Protein AF-A0A0S8K4R7-F1 (afdb_monomer_lite)

Radius of gyration: 30.57 Å; chains: 1; bounding box: 64×30×78 Å

Structure (mmCIF, N/CA/C/O backbone):
data_AF-A0A0S8K4R7-F1
#
_entry.id   AF-A0A0S8K4R7-F1
#
loop_
_atom_site.group_PDB
_atom_site.id
_atom_site.type_symbol
_atom_site.label_atom_id
_atom_site.label_alt_id
_atom_site.label_comp_id
_atom_site.label_asym_id
_atom_site.label_entity_id
_atom_site.label_seq_id
_atom_site.pdbx_PDB_ins_code
_atom_site.Cartn_x
_atom_site.Cartn_y
_atom_site.Cartn_z
_atom_site.occupancy
_atom_site.B_iso_or_equiv
_atom_site.auth_seq_id
_atom_site.auth_comp_id
_atom_site.auth_asym_id
_atom_site.auth_atom_id
_atom_site.pdbx_PDB_model_num
ATOM 1 N N . MET A 1 1 ? -12.642 -9.166 5.290 1.00 58.50 1 MET A N 1
ATOM 2 C CA . MET A 1 1 ? -13.685 -8.140 5.512 1.00 58.50 1 MET A CA 1
ATOM 3 C C . MET A 1 1 ? -13.725 -7.203 4.311 1.00 58.50 1 MET A C 1
ATOM 5 O O . MET A 1 1 ? -12.662 -6.711 3.931 1.00 58.50 1 MET A O 1
ATOM 9 N N . LYS A 1 2 ? -14.900 -7.036 3.681 1.00 69.56 2 LYS A N 1
ATOM 10 C CA . LYS A 1 2 ? -15.126 -6.066 2.588 1.00 69.56 2 LYS A CA 1
ATOM 11 C C . LYS A 1 2 ? -14.901 -4.632 3.101 1.00 69.56 2 LYS A C 1
ATOM 13 O O . LYS A 1 2 ? -14.938 -4.422 4.313 1.00 69.56 2 LYS A O 1
ATOM 18 N N . ASN A 1 3 ? -14.605 -3.683 2.209 1.00 74.31 3 ASN A N 1
ATOM 19 C CA . ASN A 1 3 ? -14.228 -2.317 2.600 1.00 74.31 3 ASN A CA 1
ATOM 20 C C . ASN A 1 3 ? -15.364 -1.598 3.351 1.00 74.31 3 ASN A C 1
ATOM 22 O O . ASN A 1 3 ? -15.117 -1.026 4.401 1.00 74.31 3 ASN A O 1
ATOM 26 N N . GLU A 1 4 ? -16.607 -1.762 2.896 1.00 77.12 4 GLU A N 1
ATOM 27 C CA . GLU A 1 4 ? -17.819 -1.212 3.530 1.00 77.12 4 GLU A CA 1
ATOM 28 C C . GLU A 1 4 ? -17.962 -1.650 4.991 1.00 77.12 4 GLU A C 1
ATOM 30 O O . GLU A 1 4 ? -18.054 -0.819 5.888 1.00 77.12 4 GLU A O 1
ATOM 35 N N . LYS A 1 5 ? -17.840 -2.959 5.254 1.00 82.62 5 LYS A N 1
ATOM 36 C CA . LYS A 1 5 ? -17.889 -3.499 6.621 1.00 82.62 5 LYS A CA 1
ATOM 37 C C . LYS A 1 5 ? -16.790 -2.926 7.515 1.00 82.62 5 LYS A C 1
ATOM 39 O O . LYS A 1 5 ? -17.000 -2.768 8.709 1.00 82.62 5 LYS A O 1
ATOM 44 N N . ARG A 1 6 ? -15.604 -2.631 6.968 1.00 82.94 6 ARG A N 1
ATOM 45 C CA . ARG A 1 6 ? -14.532 -1.980 7.738 1.00 82.94 6 ARG A CA 1
ATOM 46 C C . ARG A 1 6 ? -14.946 -0.572 8.147 1.00 82.94 6 ARG A C 1
ATOM 48 O O . ARG A 1 6 ? -14.816 -0.245 9.321 1.00 82.94 6 ARG A O 1
ATOM 55 N N . THR A 1 7 ? -15.406 0.226 7.192 1.00 85.44 7 THR A N 1
ATOM 56 C CA . THR A 1 7 ? -15.828 1.608 7.434 1.00 85.44 7 THR A CA 1
ATOM 57 C C . THR A 1 7 ? -16.952 1.654 8.460 1.00 85.44 7 THR A C 1
ATOM 59 O O . THR A 1 7 ? -16.855 2.402 9.426 1.00 85.44 7 THR A O 1
ATOM 62 N N . ALA A 1 8 ? -17.942 0.769 8.332 1.00 88.44 8 ALA A N 1
ATOM 63 C CA . ALA A 1 8 ? -19.036 0.658 9.286 1.00 88.44 8 ALA A CA 1
ATOM 64 C C . ALA A 1 8 ? -18.533 0.346 10.713 1.00 88.44 8 ALA A C 1
ATOM 66 O O . ALA A 1 8 ? -18.974 0.975 11.669 1.00 88.44 8 ALA A O 1
ATOM 67 N N . TRP A 1 9 ? -17.544 -0.546 10.873 1.00 90.38 9 TRP A N 1
ATOM 68 C CA . TRP A 1 9 ? -16.934 -0.810 12.187 1.00 90.38 9 TRP A CA 1
ATOM 69 C C . TRP A 1 9 ? -16.162 0.377 12.761 1.00 90.38 9 TRP A C 1
ATOM 71 O O . TRP A 1 9 ? -16.177 0.578 13.972 1.00 90.38 9 TRP A O 1
ATOM 81 N N . ILE A 1 10 ? -15.475 1.150 11.921 1.00 90.19 10 ILE A N 1
ATOM 82 C CA . ILE A 1 10 ? -14.749 2.343 12.373 1.00 90.19 10 ILE A CA 1
ATOM 83 C C . ILE A 1 10 ? -15.736 3.404 12.867 1.00 90.19 10 ILE A C 1
ATOM 85 O O . ILE A 1 10 ? -15.532 3.938 13.955 1.00 90.19 10 ILE A O 1
ATOM 89 N N . LEU A 1 11 ? -16.813 3.656 12.118 1.00 90.94 11 LEU A N 1
ATOM 90 C CA . LEU A 1 11 ? -17.877 4.583 12.517 1.00 90.94 11 LEU A CA 1
ATOM 91 C C . LEU A 1 11 ? -18.528 4.143 13.833 1.00 90.94 11 LEU A C 1
ATOM 93 O O . LEU A 1 11 ? -18.619 4.927 14.771 1.00 90.94 11 LEU A O 1
ATOM 97 N N . HIS A 1 12 ? -18.851 2.854 13.953 1.00 92.81 12 HIS A N 1
ATOM 98 C CA . HIS A 1 12 ? -19.391 2.270 15.182 1.00 92.81 12 HIS A CA 1
ATOM 99 C C . HIS A 1 12 ? -18.481 2.498 16.397 1.00 92.81 12 HIS A C 1
ATOM 101 O O . HIS A 1 12 ? -18.933 2.840 17.486 1.00 92.81 12 HIS A O 1
ATOM 107 N N . PHE A 1 13 ? -17.166 2.343 16.228 1.00 94.62 13 PHE A N 1
ATOM 108 C CA . PHE A 1 13 ? -16.211 2.629 17.299 1.00 94.62 13 PHE A CA 1
ATOM 109 C C . PHE A 1 13 ? -16.124 4.114 17.650 1.00 94.62 13 PHE A C 1
ATOM 111 O O . PHE A 1 13 ? -15.908 4.443 18.815 1.00 94.62 13 PHE A O 1
ATOM 118 N N . GLN A 1 14 ? -16.284 5.001 16.669 1.00 94.12 14 GLN A N 1
ATOM 119 C CA . GLN A 1 14 ? -16.294 6.445 16.890 1.00 94.12 14 GLN A CA 1
ATOM 120 C C . GLN A 1 14 ? -17.544 6.895 17.652 1.00 94.12 14 GLN A C 1
ATOM 122 O O . GLN A 1 14 ? -17.427 7.745 18.529 1.00 94.12 14 GLN A O 1
ATOM 127 N N . GLU A 1 15 ? -18.707 6.298 17.387 1.00 95.12 15 GLU A N 1
ATOM 128 C CA . GLU A 1 15 ? -19.935 6.563 18.148 1.00 95.12 15 GLU A CA 1
ATOM 129 C C . GLU A 1 15 ? -19.795 6.143 19.614 1.00 95.12 15 GLU A C 1
ATOM 131 O O . GLU A 1 15 ? -20.140 6.907 20.516 1.00 95.12 15 GLU A O 1
ATOM 136 N N . ILE A 1 16 ? -19.211 4.965 19.866 1.00 94.88 16 ILE A N 1
ATOM 137 C CA . ILE A 1 16 ? -18.909 4.513 21.231 1.00 94.88 16 ILE A CA 1
ATOM 138 C C . ILE A 1 16 ? -17.915 5.462 21.907 1.00 94.88 16 ILE A C 1
ATOM 140 O O . ILE A 1 16 ? -18.141 5.851 23.049 1.00 94.88 16 ILE A O 1
ATOM 144 N N . ASN A 1 17 ? -16.833 5.849 21.218 1.00 96.00 17 ASN A N 1
ATOM 145 C CA . ASN A 1 17 ? -15.874 6.829 21.737 1.00 96.00 17 ASN A CA 1
ATOM 146 C C . ASN A 1 17 ? -16.576 8.134 22.120 1.00 96.00 17 ASN A C 1
ATOM 148 O O . ASN A 1 17 ? -16.392 8.613 23.230 1.00 96.00 17 ASN A O 1
ATOM 152 N N . LYS A 1 18 ? -17.423 8.667 21.234 1.00 96.50 18 LYS A N 1
ATOM 153 C CA . LYS A 1 18 ? -18.146 9.914 21.477 1.00 96.50 18 LYS A CA 1
ATOM 154 C C . LYS A 1 18 ? -19.009 9.830 22.736 1.00 96.50 18 LYS A C 1
ATOM 156 O O . LYS A 1 18 ? -18.879 10.683 23.603 1.00 96.50 18 LYS A O 1
ATOM 161 N N . LEU A 1 19 ? -19.819 8.777 22.888 1.00 96.56 19 LEU A N 1
ATOM 162 C CA . LEU A 1 19 ? -20.630 8.597 24.097 1.00 96.56 19 LEU A CA 1
ATOM 163 C C . LEU A 1 19 ? -19.759 8.522 25.362 1.00 96.56 19 LEU A C 1
ATOM 165 O O . LEU A 1 19 ? -20.102 9.103 26.390 1.00 96.56 19 LEU A O 1
ATOM 169 N N . MET A 1 20 ? -18.651 7.779 25.299 1.00 95.94 20 MET A N 1
ATOM 170 C CA . MET A 1 20 ? -17.739 7.635 26.432 1.00 95.94 20 MET A CA 1
ATOM 171 C C . MET A 1 20 ? -17.085 8.977 26.791 1.00 95.94 20 MET A C 1
ATOM 173 O O . MET A 1 20 ? -17.004 9.301 27.972 1.00 95.94 20 MET A O 1
ATOM 177 N N . GLU A 1 21 ? -16.671 9.785 25.815 1.00 96.75 21 GLU A N 1
ATOM 178 C CA . GLU A 1 21 ? -16.129 11.131 26.052 1.00 96.75 21 GLU A CA 1
ATOM 179 C C . GLU A 1 21 ? -17.190 12.086 26.618 1.00 96.75 21 GLU A C 1
ATOM 181 O O . GLU A 1 21 ? -16.942 12.731 27.636 1.00 96.75 21 GLU A O 1
ATOM 186 N N . ASP A 1 22 ? -18.396 12.105 26.042 1.00 97.00 22 ASP A N 1
ATOM 187 C CA . ASP A 1 22 ? -19.513 12.957 26.480 1.00 97.00 22 ASP A CA 1
ATOM 188 C C . ASP A 1 22 ? -19.945 12.662 27.929 1.00 97.00 22 ASP A C 1
ATOM 190 O O . ASP A 1 22 ? -20.519 13.508 28.613 1.00 97.00 22 ASP A O 1
ATOM 194 N N . GLN A 1 23 ? -19.691 11.441 28.406 1.00 95.75 23 GLN A N 1
ATOM 195 C CA . GLN A 1 23 ? -20.092 10.955 29.726 1.00 95.75 23 GLN A CA 1
ATOM 196 C C . GLN A 1 23 ? -18.889 10.606 30.616 1.00 95.75 23 GLN A C 1
ATOM 198 O O . GLN A 1 23 ? -19.023 9.812 31.550 1.00 95.75 23 GLN A O 1
ATOM 203 N N . LEU A 1 24 ? -17.722 11.204 30.348 1.00 95.00 24 LEU A N 1
ATOM 204 C CA . LEU A 1 24 ? -16.447 10.914 31.017 1.00 95.00 24 LEU A CA 1
ATOM 205 C C . LEU A 1 24 ? -16.552 10.900 32.548 1.00 95.00 24 LEU A C 1
ATOM 207 O O . LEU A 1 24 ? -16.048 9.986 33.203 1.00 95.00 24 LEU A O 1
ATOM 211 N N . GLU A 1 25 ? -17.249 11.879 33.124 1.00 96.44 25 GLU A N 1
ATOM 212 C CA . GLU A 1 25 ? -17.420 12.024 34.575 1.00 96.44 25 GLU A CA 1
ATOM 213 C C . GLU A 1 25 ? -18.056 10.794 35.239 1.00 96.44 25 GLU A C 1
ATOM 215 O O . GLU A 1 25 ? -17.749 10.494 36.391 1.00 96.44 25 GLU A O 1
ATOM 220 N N . LYS A 1 26 ? -18.888 10.039 34.508 1.00 93.94 26 LYS A N 1
ATOM 221 C CA . LYS A 1 26 ? -19.606 8.873 35.044 1.00 93.94 26 LYS A CA 1
ATOM 222 C C . LYS A 1 26 ? -18.714 7.654 35.240 1.00 93.94 26 LYS A C 1
ATOM 224 O O . LYS A 1 26 ? -19.017 6.815 36.082 1.00 93.94 26 LYS A O 1
ATOM 229 N N . TRP A 1 27 ? -17.635 7.527 34.467 1.00 94.56 27 TRP A N 1
ATOM 230 C CA . TRP A 1 27 ? -16.837 6.298 34.434 1.00 94.56 27 TRP A CA 1
ATOM 231 C C . TRP A 1 27 ? -15.341 6.501 34.665 1.00 94.56 27 TRP A C 1
ATOM 233 O O . TRP A 1 27 ? -14.658 5.527 34.986 1.00 94.56 27 TRP A O 1
ATOM 243 N N . LYS A 1 28 ? -14.810 7.728 34.556 1.00 93.94 28 LYS A N 1
ATOM 244 C CA . LYS A 1 28 ? -13.362 8.005 34.648 1.00 93.94 28 LYS A CA 1
ATOM 245 C C . LYS A 1 28 ? -12.705 7.543 35.952 1.00 93.94 28 LYS A C 1
ATOM 247 O O . LYS A 1 28 ? -11.505 7.271 35.966 1.00 93.94 28 LYS A O 1
ATOM 252 N N . SER A 1 29 ? -13.472 7.468 37.041 1.00 93.88 29 SER A N 1
ATOM 253 C CA . SER A 1 29 ? -13.008 7.003 38.353 1.00 93.88 29 SER A CA 1
ATOM 254 C C . SER A 1 29 ? -12.874 5.478 38.432 1.00 93.88 29 SER A C 1
ATOM 256 O O . SER A 1 29 ? -12.132 4.974 39.273 1.00 93.88 29 SER A O 1
ATOM 258 N N . ILE A 1 30 ? -13.532 4.728 37.540 1.00 95.19 30 ILE A N 1
ATOM 259 C CA . ILE A 1 30 ? -13.490 3.265 37.517 1.00 95.19 30 ILE A CA 1
ATOM 260 C C . ILE A 1 30 ? -12.241 2.810 36.756 1.00 95.19 30 ILE A C 1
ATOM 262 O O . ILE A 1 30 ? -12.198 2.795 35.523 1.00 95.19 30 ILE A O 1
ATOM 266 N N . THR A 1 31 ? -11.212 2.403 37.502 1.00 95.69 31 THR A N 1
ATOM 267 C CA . THR A 1 31 ? -9.873 2.093 36.972 1.00 95.69 31 THR A CA 1
ATOM 268 C C . THR A 1 31 ? -9.877 1.070 35.833 1.00 95.69 31 THR A C 1
ATOM 270 O O . THR A 1 31 ? -9.201 1.274 34.826 1.00 95.69 31 THR A O 1
ATOM 273 N N . GLU A 1 32 ? -10.640 -0.018 35.954 1.00 95.06 32 GLU A N 1
ATOM 274 C CA . GLU A 1 32 ? -10.673 -1.074 34.930 1.00 95.06 32 GLU A CA 1
ATOM 275 C C . GLU A 1 32 ? -11.384 -0.638 33.639 1.00 95.06 32 GLU A C 1
ATOM 277 O O . GLU A 1 32 ? -10.985 -1.049 32.543 1.00 95.06 32 GLU A O 1
ATOM 282 N N . ILE A 1 33 ? -12.380 0.253 33.740 1.00 94.81 33 ILE A N 1
ATOM 283 C CA . ILE A 1 33 ? -13.017 0.860 32.563 1.00 94.81 33 ILE A CA 1
ATOM 284 C C . ILE A 1 33 ? -12.026 1.777 31.871 1.00 94.81 33 ILE A C 1
ATOM 286 O O . ILE A 1 33 ? -11.832 1.646 30.666 1.00 94.81 33 ILE A O 1
ATOM 290 N N . ARG A 1 34 ? -11.336 2.632 32.633 1.00 95.56 34 ARG A N 1
ATOM 291 C CA . ARG A 1 34 ? -10.318 3.534 32.093 1.00 95.56 34 ARG A CA 1
ATOM 292 C C . ARG A 1 34 ? -9.223 2.783 31.339 1.00 95.56 34 ARG A C 1
ATOM 294 O O . ARG A 1 34 ? -8.980 3.091 30.181 1.00 95.56 34 ARG A O 1
ATOM 301 N N . LYS A 1 35 ? -8.632 1.743 31.939 1.00 95.75 35 LYS A N 1
ATOM 302 C CA . LYS A 1 35 ? -7.608 0.914 31.274 1.00 95.75 35 LYS A CA 1
ATOM 303 C C . LYS A 1 35 ? -8.113 0.302 29.963 1.00 95.75 35 LYS A C 1
ATOM 305 O O . LYS A 1 35 ? -7.424 0.359 28.948 1.00 95.75 35 LYS A O 1
ATOM 310 N N . THR A 1 36 ? -9.311 -0.287 29.987 1.00 95.31 36 THR A N 1
ATOM 311 C CA . THR A 1 36 ? -9.908 -0.930 28.804 1.00 95.31 36 THR A CA 1
ATOM 312 C C . THR A 1 36 ? -10.211 0.096 27.711 1.00 95.31 36 THR A C 1
ATOM 314 O O . THR A 1 36 ? -9.956 -0.151 26.532 1.00 95.31 36 THR A O 1
ATOM 317 N N . TYR A 1 37 ? -10.727 1.260 28.103 1.00 95.69 37 TYR A N 1
ATOM 318 C CA . TYR A 1 37 ? -11.020 2.366 27.205 1.00 95.69 37 TYR A CA 1
ATOM 319 C C . TYR A 1 37 ? -9.748 2.943 26.574 1.00 95.69 37 TYR A C 1
ATOM 321 O O . TYR A 1 37 ? -9.689 3.101 25.359 1.00 95.69 37 TYR A O 1
ATOM 329 N N . ASP A 1 38 ? -8.689 3.158 27.354 1.00 95.81 38 ASP A N 1
ATOM 330 C CA . ASP A 1 38 ? -7.407 3.657 26.847 1.00 95.81 38 ASP A CA 1
ATOM 331 C C . ASP A 1 38 ? -6.822 2.726 25.768 1.00 95.81 38 ASP A C 1
ATOM 333 O O . ASP A 1 38 ? -6.317 3.188 24.739 1.00 95.81 38 ASP A O 1
ATOM 337 N N . GLU A 1 39 ? -6.931 1.404 25.949 1.00 96.00 39 GLU A N 1
ATOM 338 C CA . GLU A 1 39 ? -6.515 0.425 24.938 1.00 96.00 39 GLU A CA 1
ATOM 339 C C . GLU A 1 39 ? -7.394 0.481 23.677 1.00 96.00 39 GLU A C 1
ATOM 341 O O . GLU A 1 39 ? -6.878 0.482 22.552 1.00 96.00 39 GLU A O 1
ATOM 346 N N . PHE A 1 40 ? -8.712 0.600 23.854 1.00 95.94 40 PHE A N 1
ATOM 347 C CA . PHE A 1 40 ? -9.666 0.780 22.761 1.00 95.94 40 PHE A CA 1
ATOM 348 C C . PHE A 1 40 ? -9.349 2.036 21.926 1.00 95.94 40 PHE A C 1
ATOM 350 O O . PHE A 1 40 ? -9.284 1.962 20.692 1.00 95.94 40 PHE A O 1
ATOM 357 N N . ILE A 1 41 ? -9.051 3.161 22.584 1.00 96.50 41 ILE A N 1
ATOM 358 C CA . ILE A 1 41 ? -8.677 4.429 21.943 1.00 96.50 41 ILE A CA 1
ATOM 359 C C . ILE A 1 41 ? -7.316 4.354 21.271 1.00 96.50 41 ILE A C 1
ATOM 361 O O . ILE A 1 41 ? -7.156 4.833 20.147 1.00 96.50 41 ILE A O 1
ATOM 365 N N . LYS A 1 42 ? -6.331 3.708 21.897 1.00 96.88 42 LYS A N 1
ATOM 366 C CA . LYS A 1 42 ? -5.018 3.479 21.283 1.00 96.88 42 LYS A CA 1
ATOM 367 C C . LYS A 1 42 ? -5.145 2.749 19.946 1.00 96.88 42 LYS A C 1
ATOM 369 O O . LYS A 1 42 ? -4.484 3.114 18.973 1.00 96.88 42 LYS A O 1
ATOM 374 N N . ASN A 1 43 ? -5.994 1.731 19.883 1.00 95.69 43 ASN A N 1
ATOM 375 C CA . ASN A 1 43 ? -6.255 0.996 18.650 1.00 95.69 43 ASN A CA 1
ATOM 376 C C . ASN A 1 43 ? -7.054 1.826 17.634 1.00 95.69 43 ASN A C 1
ATOM 378 O O . ASN A 1 43 ? -6.747 1.765 16.444 1.00 95.69 43 ASN A O 1
ATOM 382 N N . LEU A 1 44 ? -8.028 2.625 18.085 1.00 94.38 44 LEU A N 1
ATOM 383 C CA . LEU A 1 44 ? -8.817 3.508 17.219 1.00 94.38 44 LEU A CA 1
ATOM 384 C C . LEU A 1 44 ? -7.952 4.601 16.570 1.00 94.38 44 LEU A C 1
ATOM 386 O O . LEU A 1 44 ? -8.058 4.831 15.367 1.00 94.38 44 LEU A O 1
ATOM 390 N N . LYS A 1 45 ? -7.031 5.209 17.328 1.00 94.94 45 LYS A N 1
ATOM 391 C CA . LYS A 1 45 ? -6.044 6.170 16.806 1.00 94.94 45 LYS A CA 1
ATOM 392 C C . LYS A 1 45 ? -5.168 5.535 15.728 1.00 94.94 45 LYS A C 1
ATOM 394 O O . LYS A 1 45 ? -5.114 6.035 14.613 1.00 94.94 45 LYS A O 1
ATOM 399 N N . LYS A 1 46 ? -4.609 4.350 15.999 1.00 95.31 46 LYS A N 1
ATOM 400 C CA . LYS A 1 46 ? -3.825 3.604 14.999 1.00 95.31 46 LYS A CA 1
ATOM 401 C C . LYS A 1 46 ? -4.626 3.251 13.747 1.00 95.31 46 LYS A C 1
ATOM 403 O O . LYS A 1 46 ? -4.058 3.186 12.665 1.00 95.31 46 LYS A O 1
ATOM 408 N N . LEU A 1 47 ? -5.926 2.979 13.869 1.00 93.75 47 LEU A N 1
ATOM 409 C CA . LEU A 1 47 ? -6.781 2.745 12.703 1.00 93.75 47 LEU A CA 1
ATOM 410 C C . LEU A 1 47 ? -6.896 3.995 11.825 1.00 93.75 47 LEU A C 1
ATOM 412 O O . LEU A 1 47 ? -6.826 3.860 10.605 1.00 93.75 47 LEU A O 1
ATOM 416 N N . LYS A 1 48 ? -7.012 5.177 12.440 1.00 91.62 48 LYS A N 1
ATOM 417 C CA . LYS A 1 48 ? -7.003 6.471 11.747 1.00 91.62 48 LYS A CA 1
ATOM 418 C C . LYS A 1 48 ? -5.658 6.731 11.061 1.00 91.62 48 LYS A C 1
ATOM 420 O O . LYS A 1 48 ? -5.642 7.112 9.897 1.00 91.62 48 LYS A O 1
ATOM 425 N N . ASP A 1 49 ? -4.544 6.424 11.724 1.00 93.31 49 ASP A N 1
ATOM 426 C CA . ASP A 1 49 ? -3.196 6.610 11.160 1.00 93.31 49 ASP A CA 1
ATOM 427 C C . ASP A 1 49 ? -2.935 5.738 9.918 1.00 93.31 49 ASP A C 1
ATOM 429 O O . ASP A 1 49 ? -2.151 6.101 9.047 1.00 93.31 49 ASP A O 1
ATOM 433 N N . LEU A 1 50 ? -3.605 4.584 9.808 1.00 93.12 50 LEU A N 1
ATOM 434 C CA . LEU A 1 50 ? -3.504 3.689 8.648 1.00 93.12 50 LEU A CA 1
ATOM 435 C C . LEU A 1 50 ? -4.430 4.089 7.487 1.00 93.12 50 LEU A C 1
ATOM 437 O O . LEU A 1 50 ? -4.317 3.519 6.400 1.00 93.12 50 LEU A O 1
ATOM 441 N N . GLN A 1 51 ? -5.370 5.011 7.707 1.00 88.25 51 GLN A N 1
ATOM 442 C CA . GLN A 1 51 ? -6.383 5.394 6.723 1.00 88.25 51 GLN A CA 1
ATOM 443 C C . GLN A 1 51 ? -5.785 6.002 5.439 1.00 88.25 51 GLN A C 1
ATOM 445 O O . GLN A 1 51 ? -6.178 5.543 4.362 1.00 88.25 51 GLN A O 1
ATOM 450 N N . PRO A 1 52 ? -4.775 6.900 5.498 1.00 90.06 52 PRO A N 1
ATOM 451 C CA . PRO A 1 52 ? -4.147 7.450 4.296 1.00 90.06 52 PRO A CA 1
ATOM 452 C C . PRO A 1 52 ? -3.598 6.369 3.357 1.00 90.06 52 PRO A C 1
ATOM 454 O O . PRO A 1 52 ? -3.853 6.408 2.157 1.00 90.06 52 PRO A O 1
ATOM 457 N N . ASP A 1 53 ? -2.921 5.346 3.888 1.00 89.38 53 ASP A N 1
ATOM 458 C CA . ASP A 1 53 ? -2.383 4.239 3.082 1.00 89.38 53 ASP A CA 1
ATOM 459 C C . ASP A 1 53 ? -3.478 3.381 2.433 1.00 89.38 53 ASP A C 1
ATOM 461 O O . ASP A 1 53 ? -3.285 2.793 1.365 1.00 89.38 53 ASP A O 1
ATOM 465 N N . LEU A 1 54 ? -4.616 3.233 3.113 1.00 88.56 54 LEU A N 1
ATOM 466 C CA . LEU A 1 54 ? -5.724 2.393 2.664 1.00 88.56 54 LEU A CA 1
ATOM 467 C C . LEU A 1 54 ? -6.546 3.065 1.565 1.00 88.56 54 LEU A C 1
ATOM 469 O O . LEU A 1 54 ? -6.997 2.370 0.642 1.00 88.56 54 LEU A O 1
ATOM 473 N N . GLU A 1 55 ? -6.721 4.380 1.676 1.00 88.00 55 GLU A N 1
ATOM 474 C CA . GLU A 1 55 ? -7.536 5.218 0.794 1.00 88.00 55 GLU A CA 1
ATOM 475 C C . GLU A 1 55 ? -6.744 5.836 -0.355 1.00 88.00 55 GLU A C 1
ATOM 477 O O . GLU A 1 55 ? -7.351 6.239 -1.345 1.00 88.00 55 GLU A O 1
ATOM 482 N N . LYS A 1 56 ? -5.404 5.851 -0.275 1.00 88.81 56 LYS A N 1
ATOM 483 C CA . LYS A 1 56 ? -4.547 6.368 -1.344 1.00 88.81 56 LYS A CA 1
ATOM 484 C C . LYS A 1 56 ? -4.953 5.788 -2.700 1.00 88.81 56 LYS A C 1
ATOM 486 O O . LYS A 1 56 ? -4.902 4.571 -2.919 1.00 88.81 56 LYS A O 1
ATOM 491 N N . ASN A 1 57 ? -5.324 6.679 -3.619 1.00 89.50 57 ASN A N 1
ATOM 492 C CA . ASN A 1 57 ? -5.560 6.320 -5.006 1.00 89.50 57 ASN A CA 1
ATOM 493 C C . ASN A 1 57 ? -4.219 5.958 -5.658 1.00 89.50 57 ASN A C 1
ATOM 495 O O . ASN A 1 57 ? -3.300 6.774 -5.697 1.00 89.50 57 ASN A O 1
ATOM 499 N N . LEU A 1 58 ? -4.104 4.719 -6.135 1.00 91.69 58 LEU A N 1
ATOM 500 C CA . LEU A 1 58 ? -2.904 4.223 -6.810 1.00 91.69 58 LEU A CA 1
ATOM 501 C C . LEU A 1 58 ? -3.005 4.314 -8.339 1.00 91.69 58 LEU A C 1
ATOM 503 O O . LEU A 1 58 ? -2.024 3.992 -8.998 1.00 91.69 58 LEU A O 1
ATOM 507 N N . GLY A 1 59 ? -4.146 4.757 -8.886 1.00 91.69 59 GLY A N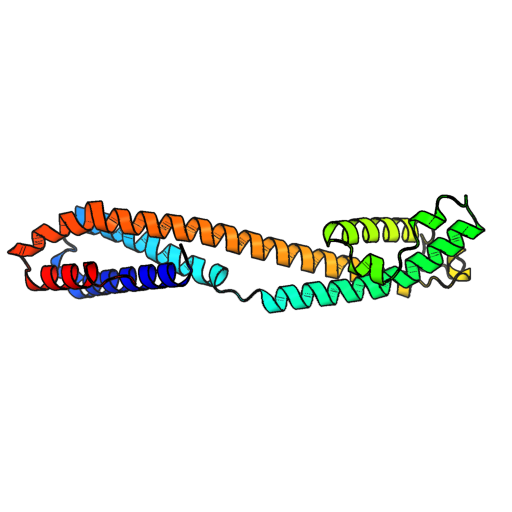 1
ATOM 508 C CA . GLY A 1 59 ? -4.352 4.945 -10.328 1.00 91.69 59 GLY A CA 1
ATOM 509 C C . GLY A 1 59 ? -3.264 5.810 -10.969 1.00 91.69 59 GLY A C 1
ATOM 510 O O . GLY A 1 59 ? -2.517 5.280 -11.781 1.00 91.69 59 GLY A O 1
ATOM 511 N N . PRO A 1 60 ? -3.036 7.051 -10.494 1.00 94.38 60 PRO A N 1
ATOM 512 C CA . PRO A 1 60 ? -2.003 7.923 -11.060 1.00 94.38 60 PRO A CA 1
ATOM 513 C C . PRO A 1 60 ? -0.590 7.324 -11.027 1.00 94.38 60 PRO A C 1
ATOM 515 O O . PRO A 1 60 ? 0.204 7.549 -11.930 1.00 94.38 60 PRO A O 1
ATOM 518 N N . VAL A 1 61 ? -0.271 6.525 -10.002 1.00 93.00 61 VAL A N 1
ATOM 519 C CA . VAL A 1 61 ? 1.031 5.841 -9.900 1.00 93.00 61 VAL A CA 1
ATOM 520 C C . VAL A 1 61 ? 1.146 4.715 -10.926 1.00 93.00 61 VAL A C 1
ATOM 522 O O . VAL A 1 61 ? 2.234 4.436 -11.426 1.00 93.00 61 VAL A O 1
ATOM 525 N N . HIS A 1 62 ? 0.041 4.029 -11.213 1.00 93.12 62 HIS A N 1
ATOM 526 C CA . HIS A 1 62 ? 0.013 3.013 -12.253 1.00 93.12 62 HIS A CA 1
ATOM 527 C C . HIS A 1 62 ? 0.127 3.642 -13.641 1.00 93.12 62 HIS A C 1
ATOM 529 O O . HIS A 1 62 ? 0.926 3.160 -14.438 1.00 93.12 62 HIS A O 1
ATOM 535 N N . ASP A 1 63 ? -0.593 4.736 -13.880 1.00 95.06 63 ASP A N 1
ATOM 536 C CA . ASP A 1 63 ? -0.547 5.478 -15.139 1.00 95.06 63 ASP A CA 1
ATOM 537 C C . ASP A 1 63 ? 0.871 6.005 -15.404 1.00 95.06 63 ASP A C 1
ATOM 539 O O . ASP A 1 63 ? 1.422 5.784 -16.480 1.00 95.06 63 ASP A O 1
ATOM 543 N N . GLU A 1 64 ? 1.521 6.594 -14.392 1.00 95.12 64 GLU A N 1
ATOM 544 C CA . GLU A 1 64 ? 2.918 7.033 -14.488 1.00 95.12 64 GLU A CA 1
ATOM 545 C C . GLU A 1 64 ? 3.870 5.856 -14.765 1.00 95.12 64 GLU A C 1
ATOM 547 O O . GLU A 1 64 ? 4.784 5.970 -15.583 1.00 95.12 64 GLU A O 1
ATOM 552 N N . LEU A 1 65 ? 3.664 4.701 -14.119 1.00 96.50 65 LEU A N 1
ATOM 553 C CA . LEU A 1 65 ? 4.472 3.504 -14.368 1.00 96.50 65 LEU A CA 1
ATOM 554 C C . LEU A 1 65 ? 4.358 3.032 -15.824 1.00 96.50 65 LEU A C 1
ATOM 556 O O . LEU A 1 65 ? 5.381 2.689 -16.421 1.00 96.50 65 LEU A O 1
ATOM 560 N N . GLU A 1 66 ? 3.149 3.011 -16.386 1.00 96.19 66 GLU A N 1
ATOM 561 C CA . GLU A 1 66 ? 2.925 2.630 -17.784 1.00 96.19 66 GLU A CA 1
ATOM 562 C C . GLU A 1 66 ? 3.475 3.681 -18.757 1.00 96.19 66 GLU A C 1
ATOM 564 O O . GLU A 1 66 ? 4.111 3.323 -19.745 1.00 96.19 66 GLU A O 1
ATOM 569 N N . GLU A 1 67 ? 3.359 4.973 -18.447 1.00 96.88 67 GLU A N 1
ATOM 570 C CA . GLU A 1 67 ? 3.988 6.035 -19.239 1.00 96.88 67 GLU A CA 1
ATOM 571 C C . GLU A 1 67 ? 5.515 5.852 -19.290 1.00 96.88 67 GLU A C 1
ATOM 573 O O . GLU A 1 67 ? 6.119 5.848 -20.367 1.00 96.88 67 GLU A O 1
ATOM 578 N N . LYS A 1 68 ? 6.164 5.630 -18.135 1.00 97.44 68 LYS A N 1
ATOM 579 C CA . LYS A 1 68 ? 7.617 5.387 -18.092 1.00 97.44 68 LYS A CA 1
ATOM 580 C C . LYS A 1 68 ? 8.002 4.073 -18.762 1.00 97.44 68 LYS A C 1
ATOM 582 O O . LYS A 1 68 ? 9.107 3.974 -19.297 1.00 97.44 68 LYS A O 1
ATOM 587 N N . ARG A 1 69 ? 7.113 3.077 -18.756 1.00 96.62 69 ARG A N 1
ATOM 588 C CA . ARG A 1 69 ? 7.304 1.811 -19.464 1.00 96.62 69 ARG A CA 1
ATOM 589 C C . ARG A 1 69 ? 7.342 2.028 -20.970 1.00 96.62 69 ARG A C 1
ATOM 591 O O . ARG A 1 69 ? 8.304 1.612 -21.607 1.00 96.62 69 ARG A O 1
ATOM 598 N N . GLU A 1 70 ? 6.336 2.695 -21.523 1.00 95.75 70 GLU A N 1
ATOM 599 C CA . GLU A 1 70 ? 6.267 2.984 -22.957 1.00 95.75 70 GLU A CA 1
ATOM 600 C C . GLU A 1 70 ? 7.416 3.889 -23.403 1.00 95.75 70 GLU A C 1
ATOM 602 O O . GLU A 1 70 ? 8.022 3.649 -24.449 1.00 95.75 70 GLU A O 1
ATOM 607 N N . TYR A 1 71 ? 7.795 4.862 -22.571 1.00 96.25 71 TYR A N 1
ATOM 608 C CA . TYR A 1 71 ? 8.975 5.686 -22.816 1.00 96.25 71 TYR A CA 1
ATOM 609 C C . TYR A 1 71 ? 10.263 4.849 -22.871 1.00 96.25 71 TYR A C 1
ATOM 611 O O . TYR A 1 71 ? 11.036 4.978 -23.820 1.00 96.25 71 TYR A O 1
ATOM 619 N N . LEU A 1 72 ? 10.478 3.938 -21.911 1.00 96.75 72 LEU A N 1
ATOM 620 C CA . LEU A 1 72 ? 11.616 3.014 -21.933 1.00 96.75 72 LEU A CA 1
ATOM 621 C C . LEU A 1 72 ? 11.614 2.143 -23.192 1.00 96.75 72 LEU A C 1
ATOM 623 O O . LEU A 1 72 ? 12.654 2.023 -23.833 1.00 96.75 72 LEU A O 1
ATOM 627 N N . ILE A 1 73 ? 10.466 1.567 -23.563 1.00 94.69 73 ILE A N 1
ATOM 628 C CA . ILE A 1 73 ? 10.328 0.751 -24.780 1.00 94.69 73 ILE A CA 1
ATOM 629 C C . ILE A 1 73 ? 10.694 1.576 -26.023 1.00 94.69 73 ILE A C 1
ATOM 631 O O . ILE A 1 73 ? 11.423 1.097 -26.891 1.00 94.69 73 ILE A O 1
ATOM 635 N N . GL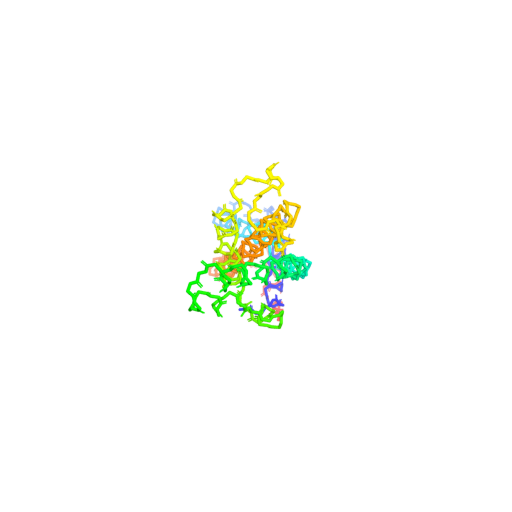Y A 1 74 ? 10.245 2.831 -26.087 1.00 94.00 74 GLY A N 1
ATOM 636 C CA . GLY A 1 74 ? 10.570 3.749 -27.176 1.00 94.00 74 GLY A CA 1
ATOM 637 C C . GLY A 1 74 ? 12.063 4.066 -27.294 1.00 94.00 74 GLY A C 1
ATOM 638 O O . GLY A 1 74 ? 12.554 4.225 -28.409 1.00 94.00 74 GLY A O 1
ATOM 639 N N . LYS A 1 75 ? 12.797 4.123 -26.175 1.00 94.75 75 LYS A N 1
ATOM 640 C CA . LYS A 1 75 ? 14.242 4.414 -26.169 1.00 94.75 75 LYS A CA 1
ATOM 641 C C . LYS A 1 75 ? 15.119 3.174 -26.344 1.00 94.75 75 LYS A C 1
ATOM 643 O O . LYS A 1 75 ? 16.138 3.249 -27.022 1.00 94.75 75 LYS A O 1
ATOM 648 N N . ILE A 1 76 ? 14.724 2.026 -25.796 1.00 91.94 76 ILE A N 1
ATOM 649 C CA . ILE A 1 76 ? 15.503 0.787 -25.923 1.00 91.94 76 ILE A CA 1
ATOM 650 C C . ILE A 1 76 ? 15.427 0.191 -27.330 1.00 91.94 76 ILE A C 1
ATOM 652 O O . ILE A 1 76 ? 16.445 -0.262 -27.841 1.00 91.94 76 ILE A O 1
ATOM 656 N N . PHE A 1 77 ? 14.251 0.215 -27.966 1.00 90.56 77 PHE A N 1
ATOM 657 C CA . PHE A 1 77 ? 14.021 -0.419 -29.266 1.00 90.56 77 PHE A CA 1
ATOM 658 C C . PHE A 1 77 ? 15.012 0.016 -30.368 1.00 90.56 77 PHE A C 1
ATOM 660 O O . PHE A 1 77 ? 15.619 -0.862 -30.991 1.00 90.56 77 PHE A O 1
ATOM 667 N N . PRO A 1 78 ? 15.244 1.323 -30.619 1.00 90.38 78 PRO A N 1
ATOM 668 C CA . PRO A 1 78 ? 16.211 1.743 -31.633 1.00 90.38 78 PRO A CA 1
ATOM 669 C C . PRO A 1 78 ? 17.644 1.325 -31.277 1.00 90.38 78 PRO A C 1
ATOM 671 O O . PRO A 1 78 ? 18.362 0.830 -32.143 1.00 90.38 78 PRO A O 1
ATOM 674 N N . VAL A 1 79 ? 18.042 1.434 -30.004 1.00 90.19 79 VAL A N 1
ATOM 675 C CA . VAL A 1 79 ? 19.379 1.026 -29.537 1.00 90.19 79 VAL A CA 1
ATOM 676 C C . VAL A 1 79 ? 19.594 -0.477 -29.732 1.00 90.19 79 VAL A C 1
ATOM 678 O O . VAL A 1 79 ? 20.645 -0.890 -30.217 1.00 90.19 79 VAL A O 1
ATOM 681 N N . THR A 1 80 ? 18.596 -1.308 -29.419 1.00 88.50 80 THR A N 1
ATOM 682 C CA . THR A 1 80 ? 18.695 -2.764 -29.600 1.00 88.50 80 THR A CA 1
ATOM 683 C C . THR A 1 80 ? 18.778 -3.176 -31.060 1.00 88.50 80 THR A C 1
ATOM 685 O O . THR A 1 80 ? 19.521 -4.101 -31.375 1.00 88.50 80 THR A O 1
ATOM 688 N N . ASN A 1 81 ? 18.078 -2.476 -31.956 1.00 87.94 81 ASN A N 1
ATOM 689 C CA . ASN A 1 81 ? 18.167 -2.748 -33.389 1.00 87.94 81 ASN A CA 1
ATOM 690 C C . ASN A 1 81 ? 19.559 -2.412 -33.931 1.00 87.94 81 ASN A C 1
ATOM 692 O O . ASN A 1 81 ? 20.149 -3.234 -34.627 1.00 87.94 81 ASN A O 1
ATOM 696 N N . ILE A 1 82 ? 20.114 -1.254 -33.560 1.00 89.19 82 ILE A N 1
ATOM 697 C CA . ILE A 1 82 ? 21.466 -0.854 -33.972 1.00 89.19 82 ILE A CA 1
ATOM 698 C C . ILE A 1 82 ? 22.509 -1.853 -33.457 1.00 89.19 82 ILE A C 1
ATOM 700 O O . ILE A 1 82 ? 23.341 -2.339 -34.223 1.00 89.19 82 ILE A O 1
ATOM 704 N N . LEU A 1 83 ? 22.425 -2.230 -32.176 1.00 86.00 83 LEU A N 1
ATOM 705 C CA . LEU A 1 83 ? 23.309 -3.240 -31.593 1.00 86.00 83 LEU A CA 1
ATOM 706 C C . LEU A 1 83 ? 23.188 -4.601 -32.285 1.00 86.00 83 LEU A C 1
ATOM 708 O O . LEU A 1 83 ? 24.200 -5.268 -32.492 1.00 86.00 83 LEU A O 1
ATOM 712 N N . ALA A 1 84 ? 21.972 -5.026 -32.636 1.00 85.31 84 ALA A N 1
ATOM 713 C CA . ALA A 1 84 ? 21.752 -6.298 -33.311 1.00 85.31 84 ALA A CA 1
ATOM 714 C C . ALA A 1 84 ? 22.406 -6.330 -34.700 1.00 85.31 84 ALA A C 1
ATOM 716 O O . ALA A 1 84 ? 23.021 -7.341 -35.043 1.00 85.31 84 ALA A O 1
ATOM 717 N N . VAL A 1 85 ? 22.323 -5.230 -35.459 1.00 86.00 85 VAL A N 1
ATOM 718 C CA . VAL A 1 85 ? 23.006 -5.086 -36.756 1.00 86.00 85 VAL A CA 1
ATOM 719 C C . VAL A 1 85 ? 24.522 -5.112 -36.562 1.00 86.00 85 VAL A C 1
ATOM 721 O O . VAL A 1 85 ? 25.188 -5.963 -37.146 1.00 86.00 85 VAL A O 1
ATOM 724 N N . TYR A 1 86 ? 25.063 -4.288 -35.659 1.00 84.00 86 TYR A N 1
ATOM 725 C CA . TYR A 1 86 ? 26.503 -4.267 -35.373 1.00 84.00 86 TYR A CA 1
ATOM 726 C C . TYR A 1 86 ? 27.045 -5.649 -34.973 1.00 84.00 86 TYR A C 1
ATOM 728 O O . TYR A 1 86 ? 28.087 -6.086 -35.461 1.00 84.00 86 TYR A O 1
ATOM 736 N N . ILE A 1 87 ? 26.334 -6.373 -34.104 1.00 80.19 87 ILE A N 1
ATOM 737 C CA . ILE A 1 87 ? 26.733 -7.716 -33.664 1.00 80.19 87 ILE A CA 1
ATOM 738 C C . ILE A 1 87 ? 26.610 -8.736 -34.796 1.00 80.19 87 ILE A C 1
ATOM 740 O O . ILE A 1 87 ? 27.420 -9.657 -34.844 1.00 80.19 87 ILE A O 1
ATOM 744 N N . SER A 1 88 ? 25.627 -8.597 -35.686 1.00 82.44 88 SER A N 1
ATOM 745 C CA . SER A 1 88 ? 25.494 -9.456 -36.867 1.00 82.44 88 SER A CA 1
ATOM 746 C C . SER A 1 88 ? 26.669 -9.284 -37.830 1.00 82.44 88 SER A C 1
ATOM 748 O O . SER A 1 88 ? 27.163 -10.278 -38.361 1.00 82.44 88 SER A O 1
ATOM 750 N N . ASP A 1 89 ? 27.125 -8.047 -38.022 1.00 81.94 89 ASP A N 1
ATOM 751 C CA . ASP A 1 89 ? 28.182 -7.721 -38.982 1.00 81.94 89 ASP A CA 1
ATOM 752 C C . ASP A 1 89 ? 29.586 -8.013 -38.431 1.00 81.94 89 ASP A C 1
ATOM 754 O O . ASP A 1 89 ? 30.473 -8.414 -39.181 1.00 81.94 89 ASP A O 1
ATOM 758 N N . ASN A 1 90 ? 29.788 -7.881 -37.113 1.00 75.56 90 ASN A N 1
ATOM 759 C CA . ASN A 1 90 ? 31.117 -7.968 -36.491 1.00 75.56 90 ASN A CA 1
ATOM 760 C C . ASN A 1 90 ? 31.315 -9.205 -35.592 1.00 75.56 90 ASN A C 1
ATOM 762 O O . ASN A 1 90 ? 32.425 -9.441 -35.109 1.00 75.56 90 ASN A O 1
ATOM 766 N N . LYS A 1 91 ? 30.269 -10.003 -35.312 1.00 65.88 91 LYS A N 1
ATOM 767 C CA . LYS A 1 91 ? 30.324 -11.176 -34.412 1.00 65.88 91 LYS A CA 1
ATOM 768 C C . LYS A 1 91 ? 29.450 -12.348 -34.888 1.00 65.88 91 LYS A C 1
ATOM 770 O O . LYS A 1 91 ? 28.700 -12.278 -35.850 1.00 65.88 91 LYS A O 1
ATOM 775 N N . SER A 1 92 ? 29.578 -13.486 -34.198 1.00 59.00 92 SER A N 1
ATOM 776 C CA . SER A 1 92 ? 28.824 -14.722 -34.461 1.00 59.00 92 SER A CA 1
ATOM 777 C C . SER A 1 92 ? 27.305 -14.496 -34.560 1.00 59.00 92 SER A C 1
ATOM 779 O O . SER A 1 92 ? 26.688 -13.942 -33.645 1.00 59.00 92 SER A O 1
ATOM 781 N N . LYS A 1 93 ? 26.695 -15.045 -35.626 1.00 55.91 93 LYS A N 1
ATOM 782 C CA . LYS A 1 93 ? 25.252 -14.996 -35.962 1.00 55.91 93 LYS A CA 1
ATOM 783 C C . LYS A 1 93 ? 24.305 -15.373 -34.808 1.00 55.91 93 LYS A C 1
ATOM 785 O O . LYS A 1 93 ? 23.139 -14.982 -34.819 1.00 55.91 93 LYS A O 1
ATOM 790 N N . ASN A 1 94 ? 24.783 -16.115 -33.807 1.00 56.62 94 ASN A N 1
ATOM 791 C CA . ASN A 1 94 ? 23.970 -16.566 -32.673 1.00 56.62 94 ASN A CA 1
ATOM 792 C C . ASN A 1 94 ? 23.698 -15.460 -31.632 1.00 56.62 94 ASN A C 1
ATOM 794 O O . ASN A 1 94 ? 22.692 -15.534 -30.930 1.00 56.62 94 ASN A O 1
ATOM 798 N N . GLY A 1 95 ? 24.543 -14.423 -31.538 1.00 55.66 95 GLY A N 1
ATOM 799 C CA . GLY A 1 95 ? 24.352 -13.310 -30.594 1.00 55.66 95 GLY A CA 1
ATOM 800 C C . GLY A 1 95 ? 23.225 -12.352 -31.001 1.00 55.66 95 GLY A C 1
ATOM 801 O O . GLY A 1 95 ? 22.424 -11.944 -30.158 1.00 55.66 95 GLY A O 1
ATOM 802 N N . ALA A 1 96 ? 23.119 -12.060 -32.301 1.00 58.34 96 ALA A N 1
ATOM 803 C CA . ALA A 1 96 ? 22.201 -11.066 -32.863 1.00 58.34 96 ALA A CA 1
ATOM 804 C C . ALA A 1 96 ? 20.712 -11.427 -32.690 1.00 58.34 96 ALA A C 1
ATOM 806 O O . ALA A 1 96 ? 19.906 -10.574 -32.323 1.00 58.34 96 ALA A O 1
ATOM 807 N N . ARG A 1 97 ? 20.333 -12.705 -32.858 1.00 58.53 97 ARG A N 1
ATOM 808 C CA . ARG A 1 97 ? 18.924 -13.147 -32.734 1.00 58.53 97 ARG A CA 1
ATOM 809 C C . ARG A 1 97 ? 18.334 -12.960 -31.337 1.00 58.53 97 ARG A C 1
ATOM 811 O O . ARG A 1 97 ? 17.125 -12.847 -31.205 1.00 58.53 97 ARG A O 1
ATOM 818 N N . SER A 1 98 ? 19.170 -12.938 -30.299 1.00 62.09 98 SER A N 1
ATOM 819 C CA . SER A 1 98 ? 18.712 -12.795 -28.911 1.00 62.09 98 SER A CA 1
ATOM 820 C C . SER A 1 98 ? 18.415 -11.345 -28.501 1.00 62.09 98 SER A C 1
ATOM 822 O O . SER A 1 98 ? 17.858 -11.118 -27.427 1.00 62.09 98 SER A O 1
ATOM 824 N N . MET A 1 99 ? 18.793 -10.377 -29.346 1.00 65.12 99 MET A N 1
ATOM 825 C CA . MET A 1 99 ? 18.668 -8.938 -29.082 1.00 65.12 99 MET A CA 1
ATOM 826 C C . MET A 1 99 ? 17.522 -8.273 -29.846 1.00 65.12 99 MET A C 1
ATOM 828 O O . MET A 1 99 ? 17.119 -7.169 -29.487 1.00 65.12 99 MET A O 1
ATOM 832 N N . ILE A 1 100 ? 16.980 -8.941 -30.867 1.00 68.81 100 ILE A N 1
ATOM 833 C CA . ILE A 1 100 ? 15.874 -8.422 -31.670 1.00 68.81 100 ILE A CA 1
ATOM 834 C C . ILE A 1 100 ? 14.572 -8.844 -30.999 1.00 68.81 100 ILE A C 1
ATOM 836 O O . ILE A 1 100 ? 14.169 -10.002 -31.084 1.00 68.81 100 ILE A O 1
ATOM 840 N N . LEU A 1 101 ? 13.932 -7.894 -30.325 1.00 75.69 101 LEU A N 1
ATOM 841 C CA . LEU A 1 101 ? 12.542 -8.008 -29.907 1.00 75.69 101 LEU A CA 1
ATOM 842 C C . LEU A 1 101 ? 11.724 -6.963 -30.654 1.00 75.69 101 LEU 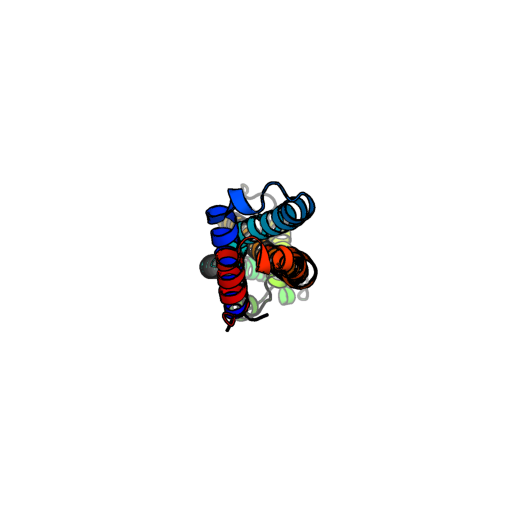A C 1
ATOM 844 O O . LEU A 1 101 ? 12.104 -5.793 -30.721 1.00 75.69 101 LEU A O 1
ATOM 848 N N . GLY A 1 102 ? 10.578 -7.373 -31.186 1.00 79.75 102 GLY A N 1
ATOM 849 C CA . GLY A 1 102 ? 9.589 -6.445 -31.715 1.00 79.75 102 GLY A CA 1
ATOM 850 C C . GLY A 1 102 ? 9.042 -5.539 -30.611 1.00 79.75 102 GLY A C 1
ATOM 851 O O . GLY A 1 102 ? 8.977 -5.917 -29.439 1.00 79.75 102 GLY A O 1
ATOM 852 N N . ARG A 1 103 ? 8.574 -4.339 -30.974 1.00 79.38 103 ARG A N 1
ATOM 853 C CA . ARG A 1 103 ? 7.942 -3.413 -30.016 1.00 79.38 103 ARG A CA 1
ATOM 854 C C . ARG A 1 103 ? 6.756 -4.052 -29.279 1.00 79.38 103 ARG A C 1
ATOM 856 O O . ARG A 1 103 ? 6.585 -3.842 -28.082 1.00 79.38 103 ARG A O 1
ATOM 863 N N . GLU A 1 104 ? 5.985 -4.889 -29.971 1.00 82.88 104 GLU A N 1
ATOM 864 C CA . GLU A 1 104 ? 4.904 -5.676 -29.363 1.00 82.88 104 GLU A CA 1
ATOM 865 C C . GLU A 1 104 ? 5.399 -6.739 -28.375 1.00 82.88 104 GLU A C 1
ATOM 867 O O . GLU A 1 104 ? 4.712 -7.079 -27.416 1.00 82.88 104 GLU A O 1
ATOM 872 N N . GLU A 1 105 ? 6.590 -7.292 -28.584 1.00 85.69 105 GLU A N 1
ATOM 873 C CA . GLU A 1 105 ? 7.155 -8.273 -27.661 1.00 85.69 105 GLU A CA 1
ATOM 874 C C . GLU A 1 105 ? 7.618 -7.582 -26.378 1.00 85.69 105 GLU A C 1
ATOM 876 O O . GLU A 1 105 ? 7.342 -8.074 -25.281 1.00 85.69 105 GLU A O 1
ATOM 881 N N . PHE A 1 106 ? 8.211 -6.389 -26.498 1.00 85.25 106 PHE A N 1
ATOM 882 C CA . PHE A 1 106 ? 8.523 -5.525 -25.360 1.00 85.25 106 PHE A CA 1
ATOM 883 C C . PHE A 1 106 ? 7.283 -5.181 -24.530 1.00 85.25 106 PHE A C 1
ATOM 885 O O . PHE A 1 106 ? 7.314 -5.302 -23.301 1.00 85.25 106 PHE A O 1
ATOM 892 N N . SER A 1 107 ? 6.172 -4.824 -25.182 1.00 84.94 107 SER A N 1
ATOM 893 C CA . SER A 1 107 ? 4.922 -4.482 -24.493 1.00 84.94 107 SER A CA 1
ATOM 894 C C . SER A 1 107 ? 4.233 -5.690 -23.842 1.00 84.94 107 SER A C 1
ATOM 896 O O . SER A 1 107 ? 3.375 -5.511 -22.976 1.00 84.94 107 SER A O 1
ATOM 898 N N . ARG A 1 108 ? 4.658 -6.923 -24.143 1.00 90.31 108 ARG A N 1
ATOM 899 C CA . ARG A 1 108 ? 4.211 -8.151 -23.457 1.00 90.31 108 ARG A CA 1
ATOM 900 C C . ARG A 1 108 ? 5.125 -8.573 -22.302 1.00 90.31 108 ARG A C 1
ATOM 902 O O . ARG A 1 108 ? 4.746 -9.427 -21.495 1.00 90.31 108 ARG A O 1
ATOM 909 N N . LEU A 1 109 ? 6.322 -7.992 -22.172 1.00 91.75 109 LEU A N 1
ATOM 910 C CA . LEU A 1 109 ? 7.231 -8.326 -21.076 1.00 91.75 109 LEU A CA 1
ATOM 911 C C . LEU A 1 109 ? 6.688 -7.835 -19.730 1.00 91.75 109 LEU A C 1
ATOM 913 O O . LEU A 1 109 ? 6.355 -6.662 -19.549 1.00 91.75 109 LEU A O 1
ATOM 917 N N . LYS A 1 110 ? 6.694 -8.736 -18.740 1.00 94.56 110 LYS A N 1
ATOM 918 C CA . LYS A 1 110 ? 6.468 -8.381 -17.330 1.00 94.56 110 LYS A CA 1
ATOM 919 C C . LYS A 1 110 ? 7.518 -7.368 -16.874 1.00 94.56 110 LYS A C 1
ATOM 921 O O . LYS A 1 110 ? 8.681 -7.494 -17.253 1.00 94.56 110 LYS A O 1
ATOM 926 N N . HIS A 1 111 ? 7.152 -6.461 -15.966 1.00 93.88 111 HIS A N 1
ATOM 927 C CA . HIS A 1 111 ? 8.025 -5.361 -15.537 1.00 93.88 111 HIS A CA 1
ATOM 928 C C . HIS A 1 111 ? 9.451 -5.776 -15.148 1.00 93.88 111 HIS A C 1
ATOM 930 O O . HIS A 1 111 ? 10.403 -5.136 -15.578 1.00 93.88 111 HIS A O 1
ATOM 936 N N . ALA A 1 112 ? 9.604 -6.860 -14.375 1.00 92.25 112 ALA A N 1
ATOM 937 C CA . ALA A 1 112 ? 10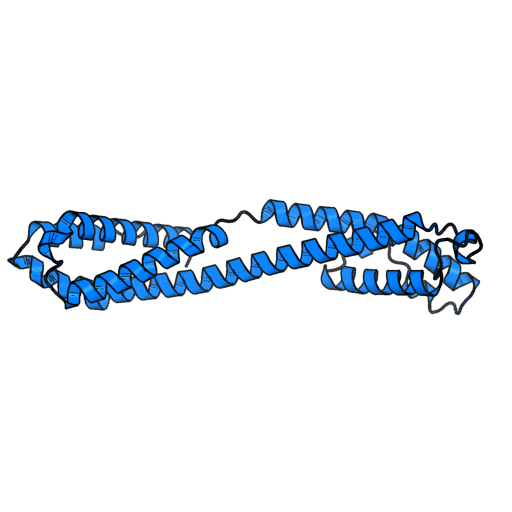.919 -7.367 -13.972 1.00 92.25 112 ALA A CA 1
ATOM 938 C C . ALA A 1 112 ? 11.747 -7.846 -15.175 1.00 92.25 112 ALA A C 1
ATOM 940 O O . ALA A 1 112 ? 12.902 -7.469 -15.309 1.00 92.25 112 ALA A O 1
ATOM 941 N N . LYS A 1 113 ? 11.126 -8.593 -16.098 1.00 93.69 113 LYS A N 1
ATOM 942 C CA . LYS A 1 113 ? 11.800 -9.074 -17.311 1.00 93.69 113 LYS A CA 1
ATOM 943 C C . LYS A 1 113 ? 12.205 -7.927 -18.232 1.00 93.69 113 LYS A C 1
ATOM 945 O O . LYS A 1 113 ? 13.283 -7.988 -18.810 1.00 93.69 113 LYS A O 1
ATOM 950 N N . LEU A 1 114 ? 11.359 -6.901 -18.361 1.00 94.31 114 LEU A N 1
ATOM 951 C CA . LEU A 1 114 ? 11.689 -5.701 -19.132 1.00 94.31 114 LEU A CA 1
ATOM 952 C C . LEU A 1 114 ? 12.893 -4.976 -18.522 1.00 94.31 114 LEU A C 1
ATOM 954 O O . LEU A 1 114 ? 13.813 -4.621 -19.248 1.00 94.31 114 LEU A O 1
ATOM 958 N N . LEU A 1 115 ? 12.914 -4.812 -17.196 1.00 94.50 115 LEU A N 1
ATOM 959 C CA . LEU A 1 115 ? 14.019 -4.170 -16.488 1.00 94.50 115 LEU A CA 1
ATOM 960 C C . LEU A 1 115 ? 15.332 -4.954 -16.643 1.00 94.50 115 LEU A C 1
ATOM 962 O O . LEU A 1 115 ? 16.359 -4.369 -16.975 1.00 94.50 115 LEU A O 1
ATOM 966 N N . ASP A 1 116 ? 15.289 -6.276 -16.464 1.00 93.06 116 ASP A N 1
ATOM 967 C CA . ASP A 1 116 ? 16.457 -7.152 -16.610 1.00 93.06 116 ASP A CA 1
ATOM 968 C C . ASP A 1 116 ? 16.979 -7.168 -18.051 1.00 93.06 116 ASP A C 1
ATOM 970 O O . ASP A 1 116 ? 18.186 -7.182 -18.297 1.00 93.06 116 ASP A O 1
ATOM 974 N N . PHE A 1 117 ? 16.073 -7.182 -19.031 1.00 91.62 117 PHE A N 1
ATOM 975 C CA . PHE A 1 117 ? 16.440 -7.087 -20.437 1.00 91.62 117 PHE A CA 1
ATOM 976 C C . PHE A 1 117 ? 17.087 -5.731 -20.738 1.00 91.62 117 PHE A C 1
ATOM 978 O O . PHE A 1 117 ? 18.196 -5.700 -21.265 1.00 91.62 117 PHE A O 1
ATOM 985 N N . ALA A 1 118 ? 16.454 -4.631 -20.330 1.00 92.75 118 ALA A N 1
ATOM 986 C CA . ALA A 1 118 ? 16.971 -3.286 -20.541 1.00 92.75 118 ALA A CA 1
ATOM 987 C C . ALA A 1 118 ? 18.334 -3.065 -19.880 1.00 92.75 118 ALA A C 1
ATOM 989 O O . ALA A 1 118 ? 19.252 -2.575 -20.527 1.00 92.75 118 ALA A O 1
ATOM 990 N N . GLY A 1 119 ? 18.519 -3.524 -18.642 1.00 93.00 119 GLY A N 1
ATOM 991 C CA . GLY A 1 119 ? 19.816 -3.452 -17.971 1.00 93.00 119 GLY A CA 1
ATOM 992 C C . GLY A 1 119 ? 20.910 -4.257 -18.680 1.00 93.00 119 GLY A C 1
ATOM 993 O O . GLY A 1 119 ? 22.055 -3.816 -18.742 1.00 93.00 119 GLY A O 1
ATOM 994 N N . ARG A 1 120 ? 20.583 -5.424 -19.256 1.00 90.69 120 ARG A N 1
ATOM 995 C CA . ARG A 1 120 ? 21.543 -6.194 -20.070 1.00 90.69 120 ARG A CA 1
ATOM 996 C C . ARG A 1 120 ? 21.889 -5.487 -21.374 1.00 90.69 120 ARG A C 1
ATOM 998 O O . ARG A 1 120 ? 23.052 -5.515 -21.772 1.00 90.69 120 ARG A O 1
ATOM 1005 N N . MET A 1 121 ? 20.906 -4.871 -22.026 1.00 89.06 121 MET A N 1
ATOM 1006 C CA . MET A 1 121 ? 21.139 -4.116 -23.254 1.00 89.06 121 MET A CA 1
ATOM 1007 C C . MET A 1 121 ? 22.000 -2.891 -22.985 1.00 89.06 121 MET A C 1
ATOM 1009 O O . MET A 1 121 ? 23.004 -2.746 -23.664 1.00 89.06 121 MET A O 1
ATOM 1013 N N . LEU A 1 122 ? 21.717 -2.107 -21.940 1.00 90.75 122 LEU A N 1
ATOM 1014 C CA . LEU A 1 122 ? 22.529 -0.937 -21.591 1.00 90.75 122 LEU A CA 1
ATOM 1015 C C . LEU A 1 122 ? 23.990 -1.315 -21.318 1.00 90.75 122 LEU A C 1
ATOM 1017 O O . LEU A 1 122 ? 24.886 -0.741 -21.921 1.00 90.75 122 LEU A O 1
ATOM 1021 N N . LYS A 1 123 ? 24.236 -2.368 -20.527 1.00 88.62 123 LYS A N 1
ATOM 1022 C CA . LYS A 1 123 ? 25.599 -2.889 -20.302 1.00 88.62 123 LYS A CA 1
ATOM 1023 C C . LYS A 1 123 ? 26.290 -3.338 -21.587 1.00 88.62 123 LYS A C 1
ATOM 1025 O O . LYS A 1 123 ? 27.509 -3.267 -21.705 1.00 88.62 123 LYS A O 1
ATOM 1030 N N . THR A 1 124 ? 25.520 -3.874 -22.531 1.00 85.50 124 THR A N 1
ATOM 1031 C CA . THR A 1 124 ? 26.041 -4.277 -23.841 1.00 85.50 124 THR A CA 1
ATOM 1032 C C . THR A 1 124 ? 26.393 -3.042 -24.664 1.00 85.50 124 THR A C 1
ATOM 1034 O O . THR A 1 124 ? 27.472 -3.009 -25.246 1.00 85.50 124 THR A O 1
ATOM 1037 N N . THR A 1 125 ? 25.535 -2.019 -24.653 1.00 85.44 125 THR A N 1
ATOM 1038 C CA . THR A 1 125 ? 25.790 -0.717 -25.269 1.00 85.44 125 THR A CA 1
ATOM 1039 C C . THR A 1 125 ? 27.066 -0.097 -24.714 1.00 85.44 125 THR A C 1
ATOM 1041 O O . THR A 1 125 ? 27.982 0.150 -25.480 1.00 85.44 125 THR A O 1
ATOM 1044 N N . GLU A 1 126 ? 27.184 0.052 -23.395 1.00 84.44 126 GLU A N 1
ATOM 1045 C CA . GLU A 1 126 ? 28.354 0.637 -22.718 1.00 84.44 126 GLU A CA 1
ATOM 1046 C C . GLU A 1 126 ? 29.646 -0.146 -22.992 1.00 84.44 126 GLU A C 1
ATOM 1048 O O . GLU A 1 126 ? 30.721 0.432 -23.106 1.00 84.44 126 GLU A O 1
ATOM 1053 N N . LYS A 1 127 ? 29.563 -1.473 -23.148 1.00 82.19 127 LYS A N 1
ATOM 1054 C CA . LYS A 1 127 ? 30.727 -2.303 -23.489 1.00 82.19 127 LYS A CA 1
ATOM 1055 C C . LYS A 1 127 ? 31.274 -2.010 -24.888 1.00 82.19 127 LYS A C 1
ATOM 1057 O O . LYS A 1 127 ? 32.482 -2.098 -25.091 1.00 82.19 127 LYS A O 1
ATOM 1062 N N . TYR A 1 128 ? 30.394 -1.766 -25.855 1.00 76.56 128 TYR A N 1
ATOM 1063 C CA . TYR A 1 128 ? 30.772 -1.524 -27.251 1.00 76.56 128 TYR A CA 1
ATOM 1064 C C . TYR A 1 128 ? 30.856 -0.029 -27.594 1.00 76.56 128 TYR A C 1
ATOM 1066 O O . TYR A 1 128 ? 31.400 0.327 -28.633 1.00 76.56 128 TYR A O 1
ATOM 1074 N N . PHE A 1 129 ? 30.351 0.831 -26.709 1.00 74.50 129 PHE A N 1
ATOM 1075 C CA . PHE A 1 129 ? 30.358 2.288 -26.788 1.00 74.50 129 PHE A CA 1
ATOM 1076 C C . PHE A 1 129 ? 30.883 2.876 -25.459 1.00 74.50 129 PHE A C 1
ATOM 1078 O O . PHE A 1 129 ? 30.121 3.496 -24.715 1.00 74.50 129 PHE A O 1
ATOM 1085 N N . PRO A 1 130 ? 32.154 2.612 -25.093 1.00 65.31 130 PRO A N 1
ATOM 1086 C CA . PRO A 1 130 ? 32.682 2.953 -23.771 1.00 65.31 130 PRO A CA 1
ATOM 1087 C C . PRO A 1 130 ? 32.965 4.448 -23.585 1.00 65.31 130 PRO A C 1
ATOM 1089 O O . PRO A 1 130 ? 33.047 4.890 -22.441 1.00 65.31 130 PRO A O 1
ATOM 1092 N N . ASP A 1 131 ? 33.103 5.217 -24.672 1.00 64.06 131 ASP A N 1
ATOM 1093 C CA . ASP A 1 131 ? 33.385 6.651 -24.610 1.00 64.06 131 ASP A CA 1
ATOM 1094 C C . ASP A 1 131 ? 32.435 7.459 -25.519 1.00 64.06 131 ASP A C 1
ATOM 1096 O O . ASP A 1 131 ? 32.623 7.497 -26.737 1.00 64.06 131 ASP A O 1
ATOM 1100 N N . PRO A 1 132 ? 31.395 8.102 -24.957 1.00 54.59 132 PRO A N 1
ATOM 1101 C CA . PRO A 1 132 ? 30.450 8.917 -25.716 1.00 54.59 132 PRO A CA 1
ATOM 1102 C C . PRO A 1 132 ? 31.043 10.208 -26.297 1.00 54.59 132 PRO A C 1
ATOM 1104 O O . PRO A 1 132 ? 30.359 10.885 -27.060 1.00 54.59 132 PRO A O 1
ATOM 1107 N N . VAL A 1 133 ? 32.279 10.573 -25.943 1.00 56.19 133 VAL A N 1
ATOM 1108 C CA . VAL A 1 133 ? 32.948 11.785 -26.449 1.00 56.19 133 VAL A CA 1
ATOM 1109 C C . VAL A 1 133 ? 33.770 11.494 -27.714 1.00 56.19 133 VAL A C 1
ATOM 1111 O O . VAL A 1 133 ? 34.115 12.412 -28.454 1.00 56.19 133 VAL A O 1
ATOM 1114 N N . GLN A 1 134 ? 34.046 10.220 -28.012 1.00 55.91 134 GLN A N 1
ATOM 1115 C CA . GLN A 1 134 ? 34.702 9.817 -29.254 1.00 55.91 134 GLN A CA 1
ATOM 1116 C C . GLN A 1 134 ? 33.656 9.599 -30.355 1.00 55.91 134 GLN A C 1
ATOM 1118 O O . GLN A 1 134 ? 33.007 8.554 -30.420 1.00 55.91 134 GLN A O 1
ATOM 1123 N N . GLU A 1 135 ? 33.519 10.573 -31.260 1.00 52.12 135 GLU A N 1
ATOM 1124 C CA . GLU A 1 135 ? 32.662 10.461 -32.455 1.00 52.12 135 GLU A CA 1
ATOM 1125 C C . GLU A 1 135 ? 33.012 9.228 -33.323 1.00 52.12 135 GLU A C 1
ATOM 1127 O O . GLU A 1 135 ? 32.135 8.682 -33.992 1.00 52.12 135 GLU A O 1
ATOM 1132 N N . ASP A 1 136 ? 34.238 8.704 -33.206 1.00 55.28 136 ASP A N 1
ATOM 1133 C CA . ASP A 1 136 ? 34.791 7.586 -33.984 1.00 55.28 136 ASP A CA 1
ATOM 1134 C C . ASP A 1 136 ? 34.605 6.179 -33.379 1.00 55.28 136 ASP A C 1
ATOM 1136 O O . ASP A 1 136 ? 35.310 5.235 -33.748 1.00 55.28 136 ASP A O 1
ATOM 1140 N N . SER A 1 137 ? 33.646 5.972 -32.471 1.00 66.19 137 SER A N 1
ATOM 1141 C CA . SER A 1 137 ? 33.307 4.599 -32.073 1.00 66.19 137 SER A CA 1
ATOM 1142 C C . SER A 1 137 ? 32.768 3.792 -33.274 1.00 66.19 137 SER A C 1
ATOM 1144 O O . SER A 1 137 ? 32.030 4.311 -34.117 1.00 66.19 137 SER A O 1
ATOM 1146 N N . GLU A 1 138 ? 33.067 2.491 -33.355 1.00 72.12 138 GLU A N 1
ATOM 1147 C CA . GLU A 1 138 ? 32.556 1.636 -34.442 1.00 72.12 138 GLU A CA 1
ATOM 1148 C C . GLU A 1 138 ? 31.022 1.639 -34.526 1.00 72.12 138 GLU A C 1
ATOM 1150 O O . GLU A 1 138 ? 30.465 1.549 -35.616 1.00 72.12 138 GLU A O 1
ATOM 1155 N N . LEU A 1 139 ? 30.339 1.788 -33.387 1.00 77.06 139 LEU A N 1
ATOM 1156 C CA . LEU A 1 139 ? 28.881 1.842 -33.285 1.00 77.06 139 LEU A CA 1
ATOM 1157 C C . LEU A 1 139 ? 28.280 3.169 -33.773 1.00 77.06 139 LEU A C 1
ATOM 1159 O O . LEU A 1 139 ? 27.130 3.172 -34.222 1.00 77.06 139 LEU A O 1
ATOM 1163 N N . SER A 1 140 ? 29.049 4.264 -33.768 1.00 80.75 140 SER A N 1
ATOM 1164 C CA . SER A 1 140 ? 28.638 5.541 -34.369 1.00 80.75 140 SER A CA 1
ATOM 1165 C C . SER A 1 140 ? 28.339 5.371 -35.863 1.00 80.75 140 SER A C 1
ATOM 1167 O O . SER A 1 140 ? 27.372 5.935 -36.374 1.00 80.75 140 SER A O 1
ATOM 1169 N N . ARG A 1 141 ? 29.093 4.502 -36.559 1.00 82.75 141 ARG A N 1
ATOM 1170 C CA . ARG A 1 141 ? 28.879 4.173 -37.985 1.00 82.75 141 ARG A CA 1
ATOM 1171 C C . ARG A 1 141 ? 27.550 3.467 -38.256 1.00 82.75 141 ARG A C 1
ATOM 1173 O O . ARG A 1 141 ? 27.042 3.535 -39.370 1.00 82.75 141 ARG A O 1
ATOM 1180 N N . TYR A 1 142 ? 26.983 2.816 -37.243 1.00 86.00 142 TYR A N 1
ATOM 1181 C CA . TYR A 1 142 ? 25.671 2.165 -37.304 1.00 86.00 142 TYR A CA 1
ATOM 1182 C C . TYR A 1 142 ? 24.544 3.086 -36.802 1.00 86.00 142 TYR A C 1
ATOM 1184 O O . TYR A 1 142 ? 23.401 2.651 -36.672 1.00 86.00 142 TYR A O 1
ATOM 1192 N N . GLY A 1 143 ? 24.850 4.360 -36.524 1.00 86.44 143 GLY A N 1
ATOM 1193 C CA . GLY A 1 143 ? 23.880 5.375 -36.120 1.00 86.44 143 GLY A CA 1
ATOM 1194 C C . GLY A 1 143 ? 23.591 5.430 -34.620 1.00 86.44 143 GLY A C 1
ATOM 1195 O O . GLY A 1 143 ? 22.649 6.115 -34.221 1.00 86.44 143 GLY A O 1
ATOM 1196 N N . LEU A 1 144 ? 24.364 4.735 -33.773 1.00 88.31 144 LEU A N 1
ATOM 1197 C CA . LEU A 1 144 ? 24.238 4.893 -32.325 1.00 88.31 144 LEU A CA 1
ATOM 1198 C C . LEU A 1 144 ? 24.897 6.206 -31.898 1.00 88.31 144 LEU A C 1
ATOM 1200 O O . LEU A 1 144 ? 26.099 6.380 -32.071 1.00 88.31 144 LEU A O 1
ATOM 1204 N N . THR A 1 145 ? 24.121 7.112 -31.308 1.00 88.62 145 THR A N 1
ATOM 1205 C CA . THR A 1 145 ? 24.644 8.389 -30.807 1.00 88.62 145 THR A CA 1
ATOM 1206 C C . THR A 1 145 ? 24.743 8.397 -29.279 1.00 88.62 145 THR A C 1
ATOM 1208 O O . THR A 1 145 ? 23.944 7.727 -28.613 1.00 88.62 145 THR A O 1
ATOM 1211 N N . PRO A 1 146 ? 25.648 9.204 -28.693 1.00 86.19 146 PRO A N 1
ATOM 1212 C CA . PRO A 1 146 ? 25.729 9.403 -27.243 1.00 86.19 146 PRO A CA 1
ATOM 1213 C C . PRO A 1 146 ? 24.390 9.781 -26.603 1.00 86.19 146 PRO A C 1
ATOM 1215 O O . PRO A 1 146 ? 24.027 9.261 -25.550 1.00 86.19 146 PRO A O 1
ATOM 1218 N N . ILE A 1 147 ? 23.623 10.638 -27.285 1.00 90.06 147 ILE A N 1
ATOM 1219 C CA . ILE A 1 147 ? 22.308 11.106 -26.837 1.00 90.06 147 ILE A CA 1
ATOM 1220 C C . ILE A 1 147 ? 21.336 9.930 -26.704 1.00 90.06 147 ILE A C 1
ATOM 1222 O O . ILE A 1 147 ? 20.620 9.840 -25.713 1.00 90.06 147 ILE A O 1
ATOM 1226 N N . MET A 1 148 ? 21.331 8.985 -27.649 1.00 91.69 148 MET A N 1
ATOM 1227 C CA . MET A 1 148 ? 20.454 7.810 -27.568 1.00 91.69 148 MET A CA 1
ATOM 1228 C C . MET A 1 148 ? 20.793 6.913 -26.372 1.00 91.69 148 MET A C 1
ATOM 1230 O O . MET A 1 148 ? 19.886 6.363 -25.744 1.00 91.69 148 MET A O 1
ATOM 1234 N N . VAL A 1 149 ? 22.083 6.764 -26.053 1.00 90.50 149 VAL A N 1
ATOM 1235 C CA . VAL A 1 149 ? 22.537 5.978 -24.896 1.00 90.50 149 VAL A CA 1
ATOM 1236 C C . VAL A 1 149 ? 22.143 6.666 -23.589 1.00 90.50 149 VAL A C 1
ATOM 1238 O O . VAL A 1 149 ? 21.600 6.008 -22.699 1.00 90.50 149 VAL A O 1
ATOM 1241 N N . ASP A 1 150 ? 22.339 7.983 -23.492 1.00 91.19 150 ASP A N 1
ATOM 1242 C CA . ASP A 1 150 ? 21.944 8.773 -22.322 1.00 91.19 150 ASP A CA 1
ATOM 1243 C C . ASP A 1 150 ? 20.422 8.771 -22.107 1.00 91.19 150 ASP A C 1
ATOM 1245 O O . ASP A 1 150 ? 19.934 8.487 -21.008 1.00 91.19 150 ASP A O 1
ATOM 1249 N N . GLU A 1 151 ? 19.642 8.980 -23.170 1.00 93.75 151 GLU A N 1
ATOM 1250 C CA . GLU A 1 151 ? 18.184 8.915 -23.111 1.00 93.75 151 GLU A CA 1
ATOM 1251 C C . GLU A 1 151 ? 17.689 7.525 -22.694 1.00 93.75 151 GLU A C 1
ATOM 1253 O O . GLU A 1 151 ? 16.737 7.419 -21.912 1.00 93.75 151 GLU A O 1
ATOM 1258 N N . PHE A 1 152 ? 18.327 6.457 -23.186 1.00 94.44 152 PHE A N 1
ATOM 1259 C CA . PHE A 1 152 ? 18.018 5.085 -22.792 1.00 94.44 152 PHE A CA 1
ATOM 1260 C C . PHE A 1 152 ? 18.349 4.830 -21.315 1.00 94.44 152 PHE A C 1
ATOM 1262 O O . PHE A 1 152 ? 17.495 4.326 -20.578 1.00 94.44 152 PHE A O 1
ATOM 1269 N N . SER A 1 153 ? 19.538 5.225 -20.856 1.00 94.81 153 SER A N 1
ATOM 1270 C CA . SER A 1 153 ? 19.957 5.105 -19.454 1.00 94.81 153 SER A CA 1
ATOM 1271 C C . SER A 1 153 ? 19.025 5.879 -18.512 1.00 94.81 153 SER A C 1
ATOM 1273 O O . SER A 1 153 ? 18.530 5.352 -17.504 1.00 94.81 153 SER A O 1
ATOM 1275 N N . THR A 1 154 ? 18.673 7.107 -18.896 1.00 96.56 154 THR A N 1
ATOM 1276 C CA . THR A 1 154 ? 17.716 7.954 -18.181 1.00 96.56 154 THR A CA 1
ATOM 1277 C C . THR A 1 154 ? 16.325 7.320 -18.138 1.00 96.56 154 THR A C 1
ATOM 1279 O O . THR A 1 154 ? 15.692 7.286 -17.077 1.00 96.56 154 THR A O 1
ATOM 1282 N N . ALA A 1 155 ? 15.831 6.786 -19.260 1.00 97.38 155 ALA A N 1
ATOM 1283 C CA . ALA A 1 155 ? 14.540 6.105 -19.319 1.00 97.38 155 ALA A CA 1
ATOM 1284 C C . ALA A 1 155 ? 14.511 4.862 -18.419 1.00 97.38 155 ALA A C 1
ATOM 1286 O O . ALA A 1 155 ? 13.547 4.662 -17.675 1.00 97.38 155 ALA A O 1
ATOM 1287 N N . LEU A 1 156 ? 15.584 4.062 -18.435 1.00 97.25 156 LEU A N 1
ATOM 1288 C CA . LEU A 1 156 ? 15.723 2.873 -17.598 1.00 97.25 156 LEU A CA 1
ATOM 1289 C C . LEU A 1 156 ? 15.678 3.240 -16.114 1.00 97.25 156 LEU A C 1
ATOM 1291 O O . LEU A 1 156 ? 14.932 2.627 -15.350 1.00 97.25 156 LEU A O 1
ATOM 1295 N N . THR A 1 157 ? 16.418 4.275 -15.717 1.00 97.44 157 THR A N 1
ATOM 1296 C CA . THR A 1 157 ? 16.461 4.757 -14.331 1.00 97.44 157 THR A CA 1
ATOM 1297 C C . THR A 1 157 ? 15.097 5.269 -13.866 1.00 97.44 157 THR A C 1
ATOM 1299 O O . THR A 1 157 ? 14.615 4.871 -12.800 1.00 97.44 157 THR A O 1
ATOM 1302 N N . LYS A 1 158 ? 14.424 6.096 -14.680 1.00 97.50 158 LYS A N 1
ATOM 1303 C CA . LYS A 1 158 ? 13.078 6.619 -14.382 1.00 97.50 158 LYS A CA 1
ATOM 1304 C C . LYS A 1 158 ? 12.055 5.493 -14.229 1.00 97.50 158 LYS A C 1
ATOM 1306 O O . LYS A 1 158 ? 11.294 5.477 -13.262 1.00 97.50 158 LYS A O 1
ATOM 1311 N N . TYR A 1 159 ? 12.069 4.519 -15.136 1.00 97.75 159 TYR A N 1
ATOM 1312 C CA . TYR A 1 159 ? 11.179 3.363 -15.065 1.00 97.75 159 TYR A CA 1
ATOM 1313 C C . TYR A 1 159 ? 11.474 2.462 -13.853 1.00 97.75 159 TYR A C 1
ATOM 1315 O O . TYR A 1 159 ? 10.547 2.035 -13.161 1.00 97.75 159 TYR A O 1
ATOM 1323 N N . ALA A 1 160 ? 12.750 2.212 -13.536 1.00 97.38 160 ALA A N 1
ATOM 1324 C CA . ALA A 1 160 ? 13.151 1.449 -12.352 1.00 97.38 160 ALA A CA 1
ATOM 1325 C C . ALA A 1 160 ? 12.631 2.091 -11.057 1.00 97.38 160 ALA A C 1
ATOM 1327 O O . ALA A 1 160 ? 12.104 1.397 -10.179 1.00 97.38 160 ALA A O 1
ATOM 1328 N N . TYR A 1 161 ? 12.750 3.417 -10.955 1.00 97.00 161 TYR A N 1
ATOM 1329 C CA . TYR A 1 161 ? 12.248 4.188 -9.824 1.00 97.00 161 TYR A CA 1
ATOM 1330 C C . TYR A 1 161 ? 10.720 4.103 -9.709 1.00 97.00 161 TYR A C 1
ATOM 1332 O O . TYR A 1 161 ? 10.215 3.731 -8.647 1.00 97.00 161 TYR A O 1
ATOM 1340 N N . ALA A 1 162 ? 9.989 4.350 -10.802 1.00 96.69 162 ALA A N 1
ATOM 1341 C CA . ALA A 1 162 ? 8.528 4.252 -10.832 1.00 96.69 162 ALA A CA 1
ATOM 1342 C C . ALA A 1 162 ? 8.038 2.847 -10.432 1.00 96.69 162 ALA A C 1
ATOM 1344 O O . ALA A 1 162 ? 7.122 2.696 -9.617 1.00 96.69 162 ALA A O 1
ATOM 1345 N N . LEU A 1 163 ? 8.701 1.795 -10.927 1.00 96.44 163 LEU A N 1
ATOM 1346 C CA . LEU A 1 163 ? 8.373 0.411 -10.586 1.00 96.44 163 LEU A CA 1
ATOM 1347 C C . LEU A 1 163 ? 8.596 0.118 -9.098 1.00 96.44 163 LEU A C 1
ATOM 1349 O O . LEU A 1 163 ? 7.780 -0.564 -8.469 1.00 96.44 163 LEU A O 1
ATOM 1353 N N . LYS A 1 164 ? 9.701 0.610 -8.528 1.00 96.06 164 LYS A N 1
ATOM 1354 C CA . LYS A 1 164 ? 9.992 0.465 -7.098 1.00 96.06 164 LYS A CA 1
ATOM 1355 C C . LYS A 1 164 ? 8.936 1.179 -6.255 1.00 96.06 164 LYS A C 1
ATOM 1357 O O . LYS A 1 164 ? 8.368 0.555 -5.361 1.00 96.06 164 LYS A O 1
ATOM 1362 N N . LEU A 1 165 ? 8.621 2.430 -6.587 1.00 94.75 165 LEU A N 1
ATOM 1363 C CA . LEU A 1 165 ? 7.606 3.223 -5.895 1.00 94.75 165 LEU A CA 1
ATOM 1364 C C . LEU A 1 165 ? 6.237 2.528 -5.911 1.00 94.75 165 LEU A C 1
ATOM 1366 O O . LEU A 1 165 ? 5.613 2.366 -4.861 1.00 94.75 165 LEU A O 1
ATOM 1370 N N . SER A 1 166 ? 5.797 2.049 -7.078 1.00 94.81 166 SER A N 1
ATOM 1371 C CA . SER A 1 166 ? 4.539 1.304 -7.223 1.00 94.81 166 SER A CA 1
ATOM 1372 C C . SER A 1 166 ? 4.502 0.054 -6.330 1.00 94.81 166 SER A C 1
ATOM 1374 O O . SER A 1 166 ? 3.548 -0.159 -5.571 1.00 94.81 166 SER A O 1
ATOM 1376 N N . LYS A 1 167 ? 5.582 -0.742 -6.325 1.00 94.69 167 LYS A N 1
ATOM 1377 C CA . LYS A 1 167 ? 5.708 -1.928 -5.458 1.00 94.69 167 LYS A CA 1
ATOM 1378 C C . LYS A 1 167 ? 5.664 -1.578 -3.973 1.00 94.69 167 LYS A C 1
ATOM 1380 O O . LYS A 1 167 ? 4.976 -2.264 -3.212 1.00 94.69 167 LYS A O 1
ATOM 1385 N N . ASP A 1 168 ? 6.379 -0.537 -3.558 1.00 94.44 168 ASP A N 1
ATOM 1386 C CA . ASP A 1 168 ? 6.440 -0.113 -2.160 1.00 94.44 168 ASP A CA 1
ATOM 1387 C C . ASP A 1 168 ? 5.069 0.368 -1.670 1.00 94.44 168 ASP A C 1
ATOM 1389 O O . ASP A 1 168 ? 4.618 -0.043 -0.597 1.00 94.44 168 ASP A O 1
ATOM 1393 N N . LEU A 1 169 ? 4.337 1.131 -2.487 1.00 93.69 169 LEU A N 1
ATOM 1394 C CA . LEU A 1 169 ? 2.979 1.574 -2.164 1.00 93.69 169 LEU A CA 1
ATOM 1395 C C . LEU A 1 169 ? 1.991 0.406 -2.054 1.00 93.69 169 LEU A C 1
ATOM 1397 O O . LEU A 1 169 ? 1.223 0.340 -1.091 1.00 93.69 169 LEU A O 1
ATOM 1401 N N . LEU A 1 170 ? 2.037 -0.562 -2.975 1.00 92.50 170 LEU A N 1
ATOM 1402 C CA . LEU A 1 170 ? 1.209 -1.773 -2.892 1.00 92.50 170 LEU A CA 1
ATOM 1403 C C . LEU A 1 170 ? 1.526 -2.598 -1.638 1.00 92.50 170 LEU A C 1
ATOM 1405 O O . LEU A 1 170 ? 0.619 -3.094 -0.955 1.00 92.50 170 LEU A O 1
ATOM 1409 N N . ARG A 1 171 ? 2.813 -2.733 -1.303 1.00 94.00 171 ARG A N 1
ATOM 1410 C CA . ARG A 1 171 ? 3.267 -3.447 -0.106 1.00 94.00 171 ARG A CA 1
ATOM 1411 C C . ARG A 1 171 ? 2.800 -2.750 1.167 1.00 94.00 171 ARG A C 1
ATOM 1413 O O . ARG A 1 171 ? 2.304 -3.432 2.069 1.00 94.00 171 ARG A O 1
ATOM 1420 N N . ASN A 1 172 ? 2.923 -1.428 1.235 1.00 92.75 172 ASN A N 1
ATOM 1421 C CA . ASN A 1 172 ? 2.472 -0.627 2.370 1.00 92.75 172 ASN A CA 1
ATOM 1422 C C . ASN A 1 172 ? 0.957 -0.738 2.536 1.00 92.75 172 ASN A C 1
ATOM 1424 O O . ASN A 1 172 ? 0.506 -1.160 3.596 1.00 92.75 172 ASN A O 1
ATOM 1428 N N . ARG A 1 173 ? 0.172 -0.555 1.467 1.00 93.25 173 ARG A N 1
ATOM 1429 C CA . ARG A 1 173 ? -1.288 -0.739 1.503 1.00 93.25 173 ARG A CA 1
ATOM 1430 C C . ARG A 1 173 ? -1.695 -2.133 1.986 1.00 93.25 173 ARG A C 1
ATOM 1432 O O . ARG A 1 173 ? -2.615 -2.275 2.794 1.00 93.25 173 ARG A O 1
ATOM 1439 N N . SER A 1 174 ? -0.999 -3.178 1.536 1.00 92.81 174 SER A N 1
ATOM 1440 C CA . SER A 1 174 ? -1.236 -4.558 1.985 1.00 92.81 174 SER A CA 1
ATOM 1441 C C . SER A 1 174 ? -0.937 -4.746 3.478 1.00 92.81 174 SER A C 1
ATOM 1443 O O . SER A 1 174 ? -1.741 -5.341 4.205 1.00 92.81 174 SER A O 1
ATOM 1445 N N . ARG A 1 175 ? 0.184 -4.201 3.965 1.00 94.69 175 ARG A N 1
ATOM 1446 C CA . ARG A 1 175 ? 0.548 -4.210 5.390 1.00 94.69 175 ARG A CA 1
ATOM 1447 C C . ARG A 1 175 ? -0.468 -3.440 6.229 1.00 94.69 175 ARG A C 1
ATOM 1449 O O . ARG A 1 175 ? -0.999 -4.009 7.181 1.00 94.69 175 ARG A O 1
ATOM 1456 N N . SER A 1 176 ? -0.810 -2.218 5.833 1.00 94.00 176 SER A N 1
ATOM 1457 C CA . SER A 1 176 ? -1.795 -1.372 6.509 1.00 94.00 176 SER A CA 1
ATOM 1458 C C . SER A 1 176 ? -3.169 -2.050 6.553 1.00 94.00 176 SER A C 1
ATOM 1460 O O . SER A 1 176 ? -3.815 -2.068 7.599 1.00 94.00 176 SER A O 1
ATOM 1462 N N . LYS A 1 177 ? -3.571 -2.768 5.492 1.00 93.12 177 LYS A N 1
ATOM 1463 C CA . LYS A 1 177 ? -4.804 -3.581 5.472 1.00 93.12 177 LYS A CA 1
ATOM 1464 C C . LYS A 1 177 ? -4.770 -4.740 6.467 1.00 93.12 177 LYS A C 1
ATOM 1466 O O . LYS A 1 177 ? -5.767 -4.981 7.152 1.00 93.12 177 LYS A O 1
ATOM 1471 N N . LYS A 1 178 ? -3.654 -5.470 6.562 1.00 94.31 178 LYS A N 1
ATOM 1472 C CA . LYS A 1 178 ? -3.494 -6.559 7.544 1.00 94.31 178 LYS A CA 1
ATOM 1473 C C . LYS A 1 178 ? -3.548 -6.021 8.975 1.00 94.31 178 LYS A C 1
ATOM 1475 O O . LYS A 1 178 ? -4.309 -6.545 9.788 1.00 94.31 178 LYS A O 1
ATOM 1480 N N . THR A 1 179 ? -2.800 -4.957 9.259 1.00 95.00 179 THR A N 1
ATOM 1481 C CA . THR A 1 179 ? -2.765 -4.319 10.581 1.00 95.00 179 THR A CA 1
ATOM 1482 C C . THR A 1 179 ? -4.132 -3.760 10.967 1.00 95.00 179 THR A C 1
ATOM 1484 O O . THR A 1 179 ? -4.599 -4.029 12.070 1.00 95.00 179 THR A O 1
ATOM 1487 N N . SER A 1 180 ? -4.816 -3.076 10.047 1.00 94.56 180 SER A N 1
ATOM 1488 C CA . SER A 1 180 ? -6.164 -2.546 10.263 1.00 94.56 180 SER A CA 1
ATOM 1489 C C . SER A 1 180 ? -7.159 -3.653 10.623 1.00 94.56 180 SER A C 1
ATOM 1491 O O . SER A 1 180 ? -7.835 -3.562 11.643 1.00 94.56 180 SER A O 1
ATOM 1493 N N . ASN A 1 181 ? -7.187 -4.767 9.881 1.00 93.44 181 ASN A N 1
ATOM 1494 C CA . ASN A 1 181 ? -8.071 -5.892 10.216 1.00 93.44 181 ASN A CA 1
ATOM 1495 C C . ASN A 1 181 ? -7.772 -6.489 11.602 1.00 93.44 181 ASN A C 1
ATOM 1497 O O . ASN A 1 181 ? -8.702 -6.868 12.314 1.00 93.44 181 ASN A O 1
ATOM 1501 N N . ARG A 1 182 ? -6.492 -6.563 11.995 1.00 95.69 182 ARG A N 1
ATOM 1502 C CA . ARG A 1 182 ? -6.097 -7.031 13.331 1.00 95.69 182 ARG A CA 1
ATOM 1503 C C . ARG A 1 182 ? -6.595 -6.086 14.425 1.00 95.69 182 ARG A C 1
ATOM 1505 O O . ARG A 1 182 ? -7.149 -6.561 15.408 1.00 95.69 182 ARG A O 1
ATOM 1512 N N . LEU A 1 183 ? -6.426 -4.776 14.244 1.00 96.06 183 LEU A N 1
ATOM 1513 C CA . LEU A 1 183 ? -6.876 -3.760 15.201 1.00 96.06 183 LEU A CA 1
ATOM 1514 C C . LEU A 1 183 ? -8.403 -3.723 15.325 1.00 96.06 183 LEU A C 1
ATOM 1516 O O . LEU A 1 183 ? -8.916 -3.638 16.433 1.00 96.06 183 LEU A O 1
ATOM 1520 N N . LEU A 1 184 ? -9.135 -3.869 14.217 1.00 94.62 184 LEU A N 1
ATOM 1521 C CA . LEU A 1 184 ? -10.599 -3.957 14.245 1.00 94.62 184 LEU A CA 1
ATOM 1522 C C . LEU A 1 184 ? -11.068 -5.174 15.039 1.00 94.62 184 LEU A C 1
ATOM 1524 O O . LEU A 1 184 ? -11.975 -5.060 15.856 1.00 94.62 184 LEU A O 1
ATOM 1528 N N . LYS A 1 185 ? -10.435 -6.334 14.825 1.00 94.69 185 LYS A N 1
ATOM 1529 C CA . LYS A 1 185 ? -10.729 -7.541 15.601 1.00 94.69 185 LYS A CA 1
ATOM 1530 C C . LYS A 1 185 ? -10.412 -7.337 17.086 1.00 94.69 185 LYS A C 1
ATOM 1532 O O . LYS A 1 185 ? -11.254 -7.650 17.916 1.00 94.69 185 LYS A O 1
ATOM 1537 N N . ALA A 1 186 ? -9.249 -6.769 17.408 1.00 95.25 186 ALA A N 1
ATOM 1538 C CA . ALA A 1 186 ? -8.862 -6.484 18.788 1.00 95.25 186 ALA A CA 1
ATOM 1539 C C . ALA A 1 186 ? -9.856 -5.535 19.480 1.00 95.25 186 ALA A C 1
ATOM 1541 O O . ALA A 1 186 ? -10.290 -5.820 20.589 1.00 95.25 186 ALA A O 1
ATOM 1542 N N . ASN A 1 187 ? -10.294 -4.463 18.810 1.00 94.88 187 ASN A N 1
ATOM 1543 C CA . ASN A 1 187 ? -11.292 -3.551 19.374 1.00 94.88 187 ASN A CA 1
ATOM 1544 C C . ASN A 1 187 ? -12.666 -4.189 19.544 1.00 94.88 187 ASN A C 1
ATOM 1546 O O . ASN A 1 187 ? -13.310 -3.944 20.558 1.00 94.88 187 ASN A O 1
ATOM 1550 N N . ARG A 1 188 ? -13.104 -5.040 18.609 1.00 93.44 188 ARG A N 1
ATOM 1551 C CA . ARG A 1 188 ? -14.337 -5.824 18.793 1.00 93.44 188 ARG A CA 1
ATOM 1552 C C . ARG A 1 188 ? -14.248 -6.701 20.033 1.00 93.44 188 ARG A C 1
ATOM 1554 O O . ARG A 1 188 ? -15.159 -6.684 20.847 1.00 93.44 188 ARG A O 1
ATOM 1561 N N . GLU A 1 189 ? -13.137 -7.411 20.205 1.00 94.25 189 GLU A N 1
ATOM 1562 C CA . GLU A 1 189 ? -12.937 -8.272 21.370 1.00 94.25 189 GLU A CA 1
ATOM 1563 C C . GLU A 1 189 ? -12.856 -7.477 22.681 1.00 94.25 189 GLU A C 1
ATOM 1565 O O . GLU A 1 189 ? -13.426 -7.917 23.678 1.00 94.25 189 GLU A O 1
ATOM 1570 N N . LEU A 1 190 ? -12.207 -6.307 22.690 1.00 94.12 190 LEU A N 1
ATOM 1571 C CA . LEU A 1 190 ? -12.181 -5.413 23.855 1.00 94.12 190 LEU A CA 1
ATOM 1572 C C . LEU A 1 190 ? -13.584 -4.934 24.230 1.00 94.12 190 LEU A C 1
ATOM 1574 O O . LEU A 1 190 ? -13.935 -4.957 25.410 1.00 94.12 190 LEU A O 1
ATOM 1578 N N . LEU A 1 191 ? -14.394 -4.548 23.242 1.00 92.12 191 LEU A N 1
ATOM 1579 C CA . LEU A 1 191 ? -15.786 -4.177 23.476 1.00 92.12 191 LEU A CA 1
ATOM 1580 C C . LEU A 1 191 ? -16.588 -5.364 24.017 1.00 92.12 191 LEU A C 1
ATOM 1582 O O . LEU A 1 191 ? -17.078 -5.303 25.136 1.00 92.12 191 LEU A O 1
ATOM 1586 N N . GLU A 1 192 ? -16.651 -6.468 23.275 1.00 91.50 192 GLU A N 1
ATOM 1587 C CA . GLU A 1 192 ? -17.520 -7.614 23.580 1.00 91.50 192 GLU A CA 1
ATOM 1588 C C . GLU A 1 192 ? -17.148 -8.335 24.880 1.00 91.50 192 GLU A C 1
ATOM 1590 O O . GLU A 1 192 ? -18.015 -8.758 25.646 1.00 91.50 192 GLU A O 1
ATOM 1595 N N . LYS A 1 193 ? -15.849 -8.515 25.144 1.00 92.38 193 LYS A N 1
ATOM 1596 C CA . LYS A 1 193 ? -15.393 -9.340 26.272 1.00 92.38 193 LYS A CA 1
ATOM 1597 C C . LYS A 1 193 ? -15.135 -8.539 27.537 1.00 92.38 193 LYS A C 1
ATOM 1599 O O . LYS A 1 193 ? -15.148 -9.132 28.616 1.00 92.38 193 LYS A O 1
ATOM 1604 N N . ARG A 1 194 ? -14.847 -7.239 27.422 1.00 93.75 194 ARG A N 1
ATOM 1605 C CA . ARG A 1 194 ? -14.464 -6.405 28.567 1.00 93.75 194 ARG A CA 1
ATOM 1606 C C . ARG A 1 194 ? -15.388 -5.218 28.754 1.00 93.75 194 ARG A C 1
ATOM 1608 O O . ARG A 1 194 ? -16.057 -5.167 29.782 1.00 93.75 194 ARG A O 1
ATOM 1615 N N . LEU A 1 195 ? -15.450 -4.298 27.792 1.00 92.81 195 LEU A N 1
ATOM 1616 C CA . LEU A 1 195 ? -16.183 -3.047 27.985 1.00 92.81 195 LEU A CA 1
ATOM 1617 C C . LEU A 1 195 ? -17.683 -3.298 28.186 1.00 92.81 195 LEU A C 1
ATOM 1619 O O . LEU A 1 195 ? -18.231 -2.804 29.161 1.00 92.81 195 LEU A O 1
ATOM 1623 N N . ASP A 1 196 ? -18.307 -4.156 27.375 1.00 93.75 196 ASP A N 1
ATOM 1624 C CA . ASP A 1 196 ? -19.725 -4.524 27.498 1.00 93.75 196 ASP A CA 1
ATOM 1625 C C . ASP A 1 196 ? -20.042 -5.075 28.901 1.00 93.75 196 ASP A C 1
ATOM 1627 O O . ASP A 1 196 ? -21.057 -4.721 29.500 1.00 93.75 196 ASP A O 1
ATOM 1631 N N . ARG A 1 197 ? -19.146 -5.899 29.467 1.00 94.25 197 ARG A N 1
ATOM 1632 C CA . ARG A 1 197 ? -19.310 -6.448 30.823 1.00 94.25 197 ARG A CA 1
ATOM 1633 C C . ARG A 1 197 ? -19.167 -5.374 31.890 1.00 94.25 197 ARG A C 1
ATOM 1635 O O . ARG A 1 197 ? -20.001 -5.307 32.783 1.00 94.25 197 ARG A O 1
ATOM 1642 N N . LEU A 1 198 ? -18.137 -4.536 31.807 1.00 94.31 198 LEU A N 1
ATOM 1643 C CA . LEU A 1 198 ? -17.914 -3.470 32.786 1.00 94.31 198 LEU A CA 1
ATOM 1644 C C . LEU A 1 198 ? -19.034 -2.422 32.748 1.00 94.31 198 LEU A C 1
ATOM 1646 O O . LEU A 1 198 ? -19.440 -1.916 33.791 1.00 94.31 198 LEU A O 1
ATOM 1650 N N . MET A 1 199 ? -19.587 -2.152 31.565 1.00 94.81 199 MET A N 1
ATOM 1651 C CA . MET A 1 199 ? -20.690 -1.211 31.394 1.00 94.81 199 MET A CA 1
ATOM 1652 C C . MET A 1 199 ? -21.967 -1.644 32.121 1.00 94.81 199 MET A C 1
ATOM 1654 O O . MET A 1 199 ? -22.769 -0.785 32.478 1.00 94.81 199 MET A O 1
ATOM 1658 N N . THR A 1 200 ? -22.145 -2.936 32.430 1.00 94.62 200 THR A N 1
ATOM 1659 C CA . THR A 1 200 ? -23.300 -3.411 33.216 1.00 94.62 200 THR A CA 1
ATOM 1660 C C . THR A 1 200 ? -23.403 -2.768 34.603 1.00 94.62 200 THR A C 1
ATOM 1662 O O . THR A 1 200 ? -24.514 -2.621 35.110 1.00 94.62 200 THR A O 1
ATOM 1665 N N . VAL A 1 201 ? -22.296 -2.290 35.188 1.00 93.88 201 VAL A N 1
ATOM 1666 C CA . VAL A 1 201 ? -22.294 -1.554 36.470 1.00 93.88 201 VAL A CA 1
ATOM 1667 C C . VAL A 1 201 ? -23.134 -0.269 36.390 1.00 93.88 201 VAL A C 1
ATOM 1669 O O . VAL A 1 201 ? -23.737 0.166 37.376 1.00 93.88 201 VAL A O 1
ATOM 1672 N N . PHE A 1 202 ? -23.247 0.321 35.198 1.00 96.62 202 PHE A N 1
ATOM 1673 C CA . PHE A 1 202 ? -24.056 1.516 34.965 1.00 96.62 202 PHE A CA 1
ATOM 1674 C C . PHE A 1 202 ? -25.541 1.233 34.772 1.00 96.62 202 PHE A C 1
ATOM 1676 O O . PHE A 1 202 ? -26.327 2.174 34.806 1.00 96.62 202 PHE A O 1
ATOM 1683 N N . SER A 1 203 ? -25.954 -0.030 34.632 1.00 95.94 203 SER A N 1
ATOM 1684 C CA . SER A 1 203 ? -27.376 -0.376 34.491 1.00 95.94 203 SER A CA 1
ATOM 1685 C C . SER A 1 203 ? -28.220 0.070 35.687 1.00 95.94 203 SER A C 1
ATOM 1687 O O . SER A 1 203 ? -29.386 0.413 35.511 1.00 95.94 203 SER A O 1
ATOM 1689 N N . VAL A 1 204 ? -27.611 0.118 36.875 1.00 93.75 204 VAL A N 1
ATOM 1690 C CA . VAL A 1 204 ? -28.250 0.559 38.120 1.00 93.75 204 VAL A CA 1
ATOM 1691 C C . VAL A 1 204 ? -27.848 1.991 38.471 1.00 93.75 204 VAL A C 1
ATOM 1693 O O . VAL A 1 204 ? -28.703 2.809 38.792 1.00 93.75 204 VAL A O 1
ATOM 1696 N N . THR A 1 205 ? -26.553 2.315 38.394 1.00 94.50 205 THR A N 1
ATOM 1697 C CA . THR A 1 205 ? -26.037 3.611 38.874 1.00 94.50 205 THR A CA 1
ATOM 1698 C C . THR A 1 205 ? -26.298 4.766 37.908 1.00 94.50 205 THR A C 1
ATOM 1700 O O . THR A 1 205 ? -26.531 5.887 38.347 1.00 94.50 205 THR A O 1
ATOM 1703 N N . HIS A 1 206 ? -26.280 4.508 36.597 1.00 95.62 206 HIS A N 1
ATOM 1704 C CA . HIS A 1 206 ? -26.483 5.517 35.555 1.00 95.62 206 HIS A CA 1
ATOM 1705 C C . HIS A 1 206 ? -27.296 4.939 34.378 1.00 95.62 206 HIS A C 1
ATOM 1707 O O . HIS A 1 206 ? -26.762 4.786 33.271 1.00 95.62 206 HIS A O 1
ATOM 1713 N N . PRO A 1 207 ? -28.592 4.625 34.576 1.00 95.81 207 PRO A N 1
ATOM 1714 C CA . PRO A 1 207 ? -29.361 3.813 33.629 1.00 95.81 207 PRO A CA 1
ATOM 1715 C C . PRO A 1 207 ? -29.497 4.432 32.233 1.00 95.81 207 PRO A C 1
ATOM 1717 O O . PRO A 1 207 ? -29.499 3.707 31.240 1.00 95.81 207 PRO A O 1
ATOM 1720 N N . SER A 1 208 ? -29.575 5.765 32.135 1.00 95.62 208 SER A N 1
ATOM 1721 C CA . SER A 1 208 ? -29.624 6.478 30.850 1.00 95.62 208 SER A CA 1
ATOM 1722 C C . SER A 1 208 ? -28.345 6.274 30.036 1.00 95.62 208 SER A C 1
ATOM 1724 O O . SER A 1 208 ? -28.412 5.844 28.890 1.00 95.62 208 SER A O 1
ATOM 1726 N N . PHE A 1 209 ? -27.181 6.462 30.663 1.00 95.75 209 PHE A N 1
ATOM 1727 C CA . PHE A 1 209 ? -25.878 6.243 30.031 1.00 95.75 209 PHE A CA 1
ATOM 1728 C C . PHE A 1 209 ? -25.703 4.792 29.565 1.00 95.75 209 PHE A C 1
ATOM 1730 O O . PHE A 1 209 ? -25.275 4.545 28.438 1.00 95.75 209 PHE A O 1
ATOM 1737 N N . TYR A 1 210 ? -26.085 3.823 30.401 1.00 96.56 210 TYR A N 1
ATOM 1738 C CA . TYR A 1 210 ? -26.046 2.413 30.021 1.00 96.56 210 TYR A CA 1
ATOM 1739 C C . TYR A 1 210 ? -26.978 2.099 28.841 1.00 96.56 210 TYR A C 1
ATOM 1741 O O . TYR A 1 210 ? -26.596 1.370 27.925 1.00 96.56 210 TYR A O 1
ATOM 1749 N N . LYS A 1 211 ? -28.190 2.667 28.832 1.00 96.19 211 LYS A N 1
ATOM 1750 C CA . LYS A 1 211 ? -29.151 2.488 27.739 1.00 96.19 211 LYS A CA 1
ATOM 1751 C C . LYS A 1 211 ? -28.607 3.039 26.421 1.00 96.19 211 LYS A C 1
ATOM 1753 O O . LYS A 1 211 ? -28.666 2.331 25.418 1.00 96.19 211 LYS A O 1
ATOM 1758 N N . ASP A 1 212 ? -28.035 4.240 26.429 1.00 96.19 212 ASP A N 1
ATOM 1759 C CA . ASP A 1 212 ? -27.437 4.855 25.239 1.00 96.19 212 ASP A CA 1
ATOM 1760 C C . ASP A 1 212 ? -26.267 4.021 24.709 1.00 96.19 212 ASP A C 1
ATOM 1762 O O . ASP A 1 212 ? -26.189 3.742 23.510 1.00 96.19 212 ASP A O 1
ATOM 1766 N N . TYR A 1 213 ? -25.417 3.519 25.611 1.00 95.25 213 TYR A N 1
ATOM 1767 C CA . TYR A 1 213 ? -24.326 2.614 25.256 1.00 95.25 213 TYR A CA 1
ATOM 1768 C C . TYR A 1 213 ? -24.837 1.345 24.571 1.00 95.25 213 TYR A C 1
ATOM 1770 O O . TYR A 1 213 ? -24.360 0.976 23.497 1.00 95.25 213 TYR A O 1
ATOM 1778 N N . ILE A 1 214 ? -25.837 0.682 25.156 1.00 94.19 214 ILE A N 1
ATOM 1779 C CA . ILE A 1 214 ? -26.417 -0.541 24.594 1.00 94.19 214 ILE A CA 1
ATOM 1780 C C . ILE A 1 214 ? -27.112 -0.274 23.255 1.00 94.19 214 ILE A C 1
ATOM 1782 O O . ILE A 1 214 ? -27.030 -1.116 22.358 1.00 94.19 214 ILE A O 1
ATOM 1786 N N . ASN A 1 215 ? -27.765 0.878 23.095 1.00 94.00 215 ASN A N 1
ATOM 1787 C CA . ASN A 1 215 ? -28.392 1.270 21.834 1.00 94.00 215 ASN A CA 1
ATOM 1788 C C . ASN A 1 215 ? -27.352 1.389 20.719 1.00 94.00 215 ASN A C 1
ATOM 1790 O O . ASN A 1 215 ? -27.521 0.755 19.678 1.00 94.00 215 ASN A O 1
ATOM 1794 N N . ILE A 1 216 ? -26.247 2.101 20.968 1.00 93.94 216 ILE A N 1
ATOM 1795 C CA . ILE A 1 216 ? -25.126 2.178 20.023 1.00 93.94 216 ILE A CA 1
ATOM 1796 C C . ILE A 1 216 ? -24.579 0.773 19.768 1.00 93.94 216 ILE A C 1
ATOM 1798 O O . ILE A 1 216 ? -24.454 0.358 18.625 1.00 93.94 216 ILE A O 1
ATOM 1802 N N . ARG A 1 217 ? -24.335 -0.033 20.811 1.00 91.50 217 ARG A N 1
ATOM 1803 C CA . ARG A 1 217 ? -23.796 -1.396 20.656 1.00 91.50 217 ARG A CA 1
ATOM 1804 C C . ARG A 1 217 ? -24.663 -2.318 19.804 1.00 91.50 217 ARG A C 1
ATOM 1806 O O . ARG A 1 217 ? -24.092 -3.179 19.132 1.00 91.50 217 ARG A O 1
ATOM 1813 N N . LYS A 1 218 ? -25.988 -2.170 19.866 1.00 87.94 218 LYS A N 1
ATOM 1814 C CA . LYS A 1 218 ? -26.973 -2.976 19.127 1.00 87.94 218 LYS A CA 1
ATOM 1815 C C . LYS A 1 218 ? -27.302 -2.417 17.748 1.00 87.94 218 LYS A C 1
ATOM 1817 O O . LYS A 1 218 ? -27.852 -3.168 16.939 1.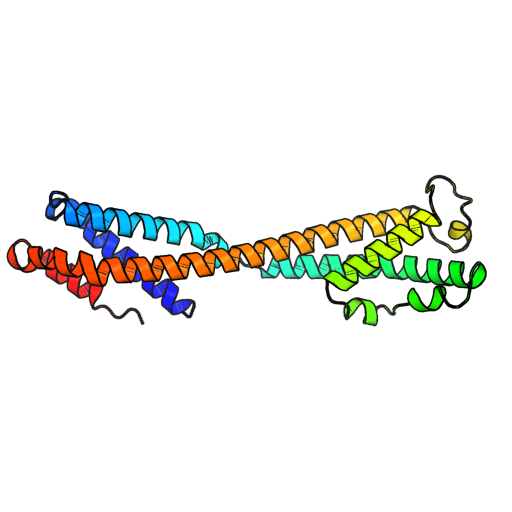00 87.94 218 LYS A O 1
ATOM 1822 N N . ALA A 1 219 ? -26.982 -1.153 17.472 1.00 83.44 219 ALA A N 1
ATOM 1823 C CA . ALA A 1 219 ? -27.081 -0.603 16.131 1.00 83.44 219 ALA A CA 1
ATOM 1824 C C . ALA A 1 219 ? -26.248 -1.497 15.201 1.00 83.44 219 ALA A C 1
ATOM 1826 O O . ALA A 1 219 ? -25.051 -1.708 15.405 1.00 83.44 219 ALA A O 1
ATOM 1827 N N . LYS A 1 220 ? -26.917 -2.162 14.252 1.00 58.94 220 LYS A N 1
ATOM 1828 C CA . LYS A 1 220 ? -26.255 -3.129 13.375 1.00 58.94 220 LYS A CA 1
ATOM 1829 C C . LYS A 1 220 ? -25.175 -2.404 12.584 1.00 58.94 220 LYS A C 1
ATOM 1831 O O . LYS A 1 220 ? -25.476 -1.517 11.793 1.00 58.94 220 LYS A O 1
ATOM 1836 N N . VAL A 1 221 ? -23.943 -2.881 12.713 1.00 63.62 221 VAL A N 1
ATOM 1837 C CA . VAL A 1 221 ? -22.901 -2.626 11.721 1.00 63.62 221 VAL A CA 1
ATOM 1838 C C . VAL A 1 221 ? -23.266 -3.441 10.475 1.00 63.62 221 VAL A C 1
ATOM 1840 O O . VAL A 1 221 ? -22.963 -4.637 10.420 1.00 63.62 221 VAL A O 1
ATOM 1843 N N . ALA A 1 222 ? -24.025 -2.831 9.557 1.00 42.84 222 ALA A N 1
ATOM 1844 C CA . ALA A 1 222 ? -24.490 -3.441 8.305 1.00 42.84 222 ALA A CA 1
ATOM 1845 C C . ALA A 1 222 ? -23.319 -3.922 7.418 1.00 42.84 222 ALA A C 1
ATOM 1847 O O . ALA A 1 222 ? -22.293 -3.209 7.323 1.00 42.84 222 ALA A O 1
#

Sequence (222 aa):
MKNEKRTAWILHFQEINKLMEDQLEKWKSITEIRKTYDEFIKNLKKLKDLQPDLEKNLGPVHDELEEKREYLIGKIFPVTNILAVYISDNKSKNGARSMILGREEFSRLKHAKLLDFAGRMLKTTEKYFPDPVQEDSELSRYGLTPIMVDEFSTALTKYAYALKLSKDLLRNRSRSKKTSNRLLKANRELLEKRLDRLMTVFSVTHPSFYKDYINIRKAKVA

Secondary structure (DSSP, 8-state):
--HHHHHHHHHHHHHHHHHHHHTHHHHTT-HHHHHHHHHHHHHHHHHHHTHHHHH---HHHHHHHHHHHHHHHHHHHHHHHHHHHHHHHHS-HHHHTTT---HHHHHHS-HHHHHHHHHHHHHHHHHH---TT-TT-TTGGGT--HHHHHHHHHHHHHHHHHHHHHHHHHHHHHHHHHHHHHHHHHHHHHIIIIIHHHHTTHHHHSHHHHHHHHHHHHS---

Foldseek 3Di:
DDPLLLVLLLVLLVLLVVLCVVCVVVPVPPVLLVVLVVLLVVLSVLLVVLVCLQPDDCVVLVVQLVVLLLQLLVLLQVLLVLLLVVCCVPHDPVVSVVSDDDSVRSVVDDLVRNLVSLVVSLVSCCVQCVDQVPCPRPSVVSVDHPVSSVSNVVSSVSSVVSVVVSVVSVVSNVVSVVSSVVSSVVSVCSVPVPNLVVLVVCVPVPVVSSVSSVVSVPPDSD

pLDDT: mean 88.4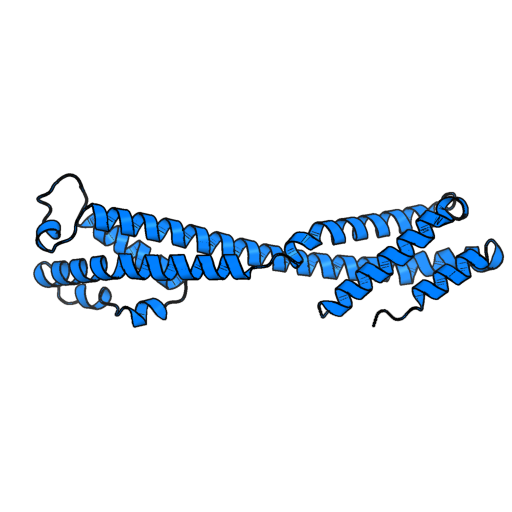4, std 11.22, range [42.84, 97.75]